Protein AF-A0A1X6YH54-F1 (afdb_monomer_lite)

Radius of gyration: 27.08 Å; chains: 1; bounding box: 66×40×80 Å

Foldseek 3Di:
DLVVLLVVVQPPPDWQAFPVNPDTDHSVLSCCLQPVCCVPPNDPPDQAEQVSLLSSCVSCLRSFAPVCLVVLLSVLLVQQVSLHYHDPSNLCCLLPRNCVHPPLCSLLSLLSHPADQVNLLCQLQNDSLVVVVVVVVVVDDDDDDPPSLVSSLVSLVSSVVRDAHELNSLLNVLQPDQDLLSLLVSQLSGGHDDDLVSLLSSLCSSPVHPDDLVCLVVLQPGNHDLSNNLNNLVNQQVVPDLSNLLSVLVVLLVCPPVRPRDHNLNSLQSHLDLSSLLVSLQVCVVVDDPVSLVSSLVSNVVNDPDPVSNVSSCVSSPD

pLDDT: mean 85.58, std 10.18, range [42.12, 96.94]

Secondary structure (DSSP, 8-state):
-HHHHHHHHHHT---EE-TTSS-EE-HHHHHHHHHHHHHHH--TTS---HHHHHHHHHHHGGG-SGGGHHHHHHHHHHHHHTT----HHHHHHIIIIIHHHHGGGHHHHHHHSPP-HHHHHHHHHSHHHHHHHHHHHHS-----S-HHHHHHHHHHHHHHTTSPPPHHHHHHHHHH---HHHHHHHHHHS-----HHHHHHHHHHHHTS---GGGHHHHHT----HHHHHHHHHHHHHT--HHHHHHHHHHHHHTTT--TT--HHHHHHH---HHHHHHHHHHHGGGS-HHHHHHHHHHHHHH--SHHHHHHHHHHS--

Structure (mmCIF, N/CA/C/O backbone):
data_AF-A0A1X6YH54-F1
#
_entry.id   AF-A0A1X6YH54-F1
#
loop_
_atom_site.group_PDB
_atom_site.id
_atom_site.type_symbol
_atom_site.label_atom_id
_atom_site.label_alt_id
_atom_site.label_comp_id
_atom_site.label_asym_id
_atom_site.label_entity_id
_atom_site.label_seq_id
_atom_site.pdbx_PDB_ins_code
_atom_site.Cartn_x
_atom_site.Cartn_y
_atom_site.Cartn_z
_atom_site.occupancy
_atom_site.B_iso_or_equiv
_atom_site.auth_seq_id
_atom_site.auth_comp_id
_atom_site.auth_asym_id
_atom_site.auth_atom_id
_atom_site.pdbx_PDB_model_num
ATOM 1 N N . MET A 1 1 ? 19.665 -14.230 -16.053 1.00 87.12 1 MET A N 1
ATOM 2 C CA . MET A 1 1 ? 18.584 -13.228 -16.184 1.00 87.12 1 MET A CA 1
ATOM 3 C C . MET A 1 1 ? 19.015 -12.100 -17.105 1.00 87.12 1 MET A C 1
ATOM 5 O O . MET A 1 1 ? 18.484 -12.049 -18.202 1.00 87.12 1 MET A O 1
ATOM 9 N N . ILE A 1 2 ? 20.024 -11.294 -16.743 1.00 88.62 2 ILE A N 1
ATOM 10 C CA . ILE A 1 2 ? 20.505 -10.185 -17.594 1.00 88.62 2 ILE A CA 1
ATOM 11 C C . ILE A 1 2 ? 20.952 -10.661 -18.986 1.00 88.62 2 ILE A C 1
ATOM 13 O O . ILE A 1 2 ? 20.524 -10.089 -19.979 1.00 88.62 2 ILE A O 1
ATOM 17 N N . SER A 1 3 ? 21.744 -11.736 -19.083 1.00 87.31 3 SER A N 1
ATOM 18 C CA . SER A 1 3 ? 22.185 -12.263 -20.387 1.00 87.31 3 SER A CA 1
ATOM 19 C C . SER A 1 3 ? 21.008 -12.623 -21.301 1.00 87.31 3 SER A C 1
ATOM 21 O O . SER A 1 3 ? 20.952 -12.147 -22.425 1.00 87.31 3 SER A O 1
ATOM 23 N N . ASN A 1 4 ? 20.014 -13.357 -20.786 1.00 89.31 4 ASN A N 1
ATOM 24 C CA . ASN A 1 4 ? 18.809 -13.712 -21.545 1.00 89.31 4 ASN A CA 1
ATOM 25 C C . ASN A 1 4 ? 18.003 -12.473 -21.974 1.00 89.31 4 ASN A C 1
ATOM 27 O O . ASN A 1 4 ? 17.403 -12.475 -23.041 1.00 89.31 4 ASN A O 1
ATOM 31 N N . PHE A 1 5 ? 17.959 -11.425 -21.144 1.00 91.81 5 PHE A N 1
ATOM 32 C CA . PHE A 1 5 ? 17.292 -10.169 -21.493 1.00 91.81 5 PHE A CA 1
ATOM 33 C C . PHE A 1 5 ? 17.979 -9.483 -22.681 1.00 91.81 5 PHE A C 1
ATOM 35 O O . PHE A 1 5 ? 17.304 -9.087 -23.627 1.00 91.81 5 PHE A O 1
ATOM 42 N N . VAL A 1 6 ? 19.314 -9.413 -22.668 1.00 89.94 6 VAL A N 1
ATOM 43 C CA . VAL A 1 6 ? 20.101 -8.847 -23.776 1.00 89.94 6 VAL A CA 1
ATOM 44 C C . VAL A 1 6 ? 19.944 -9.680 -25.052 1.00 89.94 6 VAL A C 1
ATOM 46 O O . VAL A 1 6 ? 19.722 -9.117 -26.117 1.00 89.94 6 VAL A O 1
ATOM 49 N N . GLU A 1 7 ? 19.990 -11.010 -24.952 1.00 88.44 7 GLU A N 1
ATOM 50 C CA . GLU A 1 7 ? 19.789 -11.913 -26.098 1.00 88.44 7 GLU A CA 1
ATOM 51 C C . GLU A 1 7 ? 18.387 -11.760 -26.711 1.00 88.44 7 GLU A C 1
ATOM 53 O O . GLU A 1 7 ? 18.229 -11.720 -27.932 1.00 88.44 7 GLU A O 1
ATOM 58 N N . ASN A 1 8 ? 17.354 -11.621 -25.873 1.00 87.81 8 ASN A N 1
ATOM 59 C CA . ASN A 1 8 ? 15.993 -11.369 -26.344 1.00 87.81 8 ASN A CA 1
ATOM 60 C C . ASN A 1 8 ? 15.870 -10.002 -27.029 1.00 87.81 8 ASN A C 1
ATOM 62 O O . ASN A 1 8 ? 15.190 -9.899 -28.049 1.00 87.81 8 ASN A O 1
ATOM 66 N N . PHE A 1 9 ? 16.523 -8.971 -26.487 1.00 86.69 9 PHE A N 1
ATOM 67 C CA . PHE A 1 9 ? 16.566 -7.644 -27.099 1.00 86.69 9 PHE A CA 1
ATOM 68 C C . PHE A 1 9 ? 17.218 -7.692 -28.488 1.00 86.69 9 PHE A C 1
ATOM 70 O O . PHE A 1 9 ? 16.646 -7.188 -29.453 1.00 86.69 9 PHE A O 1
ATOM 77 N N . GLU A 1 10 ? 18.356 -8.379 -28.613 1.00 84.81 10 GLU A N 1
ATOM 78 C CA . GLU A 1 10 ? 19.059 -8.569 -29.887 1.00 84.81 10 GLU A CA 1
ATOM 79 C C . GLU A 1 10 ? 18.178 -9.278 -30.932 1.00 84.81 10 GLU A C 1
ATOM 81 O O . GLU A 1 10 ? 18.145 -8.890 -32.101 1.00 84.81 10 GLU A O 1
ATOM 86 N N . ALA A 1 11 ? 17.397 -10.276 -30.509 1.00 82.50 11 ALA A N 1
ATOM 87 C CA . ALA A 1 11 ? 16.525 -11.041 -31.396 1.00 82.50 11 ALA A CA 1
ATOM 88 C C . ALA A 1 11 ? 15.287 -10.264 -31.891 1.00 82.50 11 ALA A C 1
ATOM 90 O O . ALA A 1 11 ? 14.766 -10.557 -32.970 1.00 82.50 11 ALA A O 1
ATOM 91 N N . GLN A 1 12 ? 14.789 -9.283 -31.130 1.00 78.38 12 GLN A N 1
ATOM 92 C CA . GLN A 1 12 ? 13.500 -8.632 -31.405 1.00 78.38 12 GLN A CA 1
ATOM 93 C C . GLN A 1 12 ? 13.521 -7.616 -32.563 1.00 78.38 12 GLN A C 1
ATOM 95 O O . GLN A 1 12 ? 12.454 -7.173 -32.980 1.00 78.38 12 GLN A O 1
ATOM 100 N N . SER A 1 13 ? 14.681 -7.291 -33.150 1.00 58.22 13 SER A N 1
ATOM 101 C CA . SER A 1 13 ? 14.852 -6.398 -34.324 1.00 58.22 13 SER A CA 1
ATOM 102 C C . SER A 1 13 ? 14.270 -4.973 -34.203 1.00 58.22 13 SER A C 1
ATOM 104 O O . SER A 1 13 ? 14.446 -4.164 -35.116 1.00 58.22 13 SER A O 1
ATOM 106 N N . ALA A 1 14 ? 13.587 -4.636 -33.106 1.00 64.62 14 ALA A N 1
ATOM 107 C CA . ALA A 1 14 ? 13.070 -3.307 -32.824 1.00 64.62 14 ALA A CA 1
ATOM 108 C C . ALA A 1 14 ? 14.217 -2.417 -32.336 1.00 64.62 14 ALA A C 1
ATOM 110 O O . ALA A 1 14 ? 14.783 -2.642 -31.269 1.00 64.62 14 ALA A O 1
ATOM 111 N N . GLN A 1 15 ? 14.577 -1.413 -33.134 1.00 74.06 15 GLN A N 1
ATOM 112 C CA . GLN A 1 15 ? 15.595 -0.444 -32.744 1.00 74.06 15 GLN A CA 1
ATOM 113 C C . GLN A 1 15 ? 15.002 0.538 -31.737 1.00 74.06 15 GLN A C 1
ATOM 115 O O . GLN A 1 15 ? 14.057 1.261 -32.050 1.00 74.06 15 GLN A O 1
ATOM 120 N N . VAL A 1 16 ? 15.582 0.581 -30.540 1.00 83.12 16 VAL A N 1
ATOM 121 C CA . VAL A 1 16 ? 15.333 1.662 -29.590 1.00 83.12 16 VAL A CA 1
ATOM 122 C C . VAL A 1 16 ? 16.291 2.793 -29.947 1.00 83.12 16 VAL A C 1
ATOM 124 O O . VAL A 1 16 ? 17.509 2.645 -29.857 1.00 83.12 16 VAL A O 1
ATOM 127 N N . VAL A 1 17 ? 15.739 3.903 -30.422 1.00 84.12 17 VAL A N 1
ATOM 128 C CA . VAL A 1 17 ? 16.500 5.087 -30.830 1.00 84.12 17 VAL A CA 1
ATOM 129 C C . VAL A 1 17 ? 16.350 6.146 -29.748 1.00 84.12 17 VAL A C 1
ATOM 131 O O . VAL A 1 17 ? 15.293 6.242 -29.124 1.00 84.12 17 VAL A O 1
ATOM 134 N N . ASP A 1 18 ? 17.410 6.905 -29.491 1.00 86.06 18 ASP A N 1
ATOM 135 C CA . ASP A 1 18 ? 17.339 8.012 -28.548 1.00 86.06 18 ASP A CA 1
ATOM 136 C C . ASP A 1 18 ? 16.370 9.101 -29.031 1.00 86.06 18 ASP A C 1
ATOM 138 O O . ASP A 1 18 ? 16.038 9.216 -30.214 1.00 86.06 18 ASP A O 1
ATOM 142 N N . MET A 1 19 ? 15.924 9.935 -28.096 1.00 75.75 19 MET A N 1
ATOM 143 C CA . MET A 1 19 ? 14.958 11.011 -28.352 1.00 75.75 19 MET A CA 1
ATOM 144 C C . MET A 1 19 ? 15.388 11.992 -29.456 1.00 75.75 19 MET A C 1
ATOM 146 O O . MET A 1 19 ? 14.552 12.663 -30.062 1.00 75.75 19 MET A O 1
ATOM 150 N N . LYS A 1 20 ? 16.696 12.094 -29.722 1.00 81.75 20 LYS A N 1
ATOM 151 C CA . LYS A 1 20 ? 17.265 12.987 -30.740 1.00 81.75 20 LYS A CA 1
ATOM 152 C C . LYS A 1 20 ? 17.440 12.320 -32.106 1.00 81.75 20 LYS A C 1
ATOM 154 O O . LYS A 1 20 ? 17.740 13.018 -33.072 1.00 81.75 20 LYS A O 1
ATOM 159 N N . GLY A 1 21 ? 17.253 11.004 -32.209 1.00 78.88 21 GLY A N 1
ATOM 160 C CA . GLY A 1 21 ? 17.536 10.251 -33.431 1.00 78.88 21 GLY A CA 1
ATOM 161 C C . GLY A 1 21 ? 19.032 10.111 -33.738 1.00 78.88 21 GLY A C 1
ATOM 162 O O . GLY A 1 21 ? 19.399 9.775 -34.861 1.00 78.88 21 GLY A O 1
ATOM 163 N N . GLU A 1 22 ? 19.897 10.414 -32.772 1.00 84.56 22 GLU A N 1
ATOM 164 C CA . GLU A 1 22 ? 21.351 10.481 -32.916 1.00 84.56 22 GLU A CA 1
ATOM 165 C C . GLU A 1 22 ? 22.028 9.166 -32.517 1.00 84.56 22 GLU A C 1
ATOM 167 O O . GLU A 1 22 ? 23.126 8.865 -32.994 1.00 84.56 22 GLU A O 1
ATOM 172 N N . ARG A 1 23 ? 21.394 8.373 -31.645 1.00 85.56 23 ARG A N 1
ATOM 173 C CA . ARG A 1 23 ? 21.965 7.137 -31.096 1.00 85.56 23 ARG A CA 1
ATOM 174 C C . ARG A 1 23 ? 20.967 5.994 -31.156 1.00 85.56 23 ARG A C 1
ATOM 176 O O . ARG A 1 23 ? 19.782 6.167 -30.899 1.00 85.56 23 ARG A O 1
ATOM 183 N N . ILE A 1 24 ? 21.478 4.802 -31.438 1.00 87.94 24 ILE A N 1
ATOM 184 C CA . ILE A 1 24 ? 20.719 3.553 -31.384 1.00 87.94 24 ILE A CA 1
ATOM 185 C C . ILE A 1 24 ? 21.205 2.779 -30.162 1.00 87.94 24 ILE A C 1
ATOM 187 O O . ILE A 1 24 ? 22.412 2.652 -29.951 1.00 87.94 24 ILE A O 1
ATOM 191 N N . LEU A 1 25 ? 20.271 2.283 -29.356 1.00 89.62 25 LEU A N 1
ATOM 192 C CA . LEU A 1 25 ? 20.563 1.303 -28.324 1.00 89.62 25 LEU A CA 1
ATOM 193 C C . LEU A 1 25 ? 20.725 -0.055 -29.007 1.00 89.62 25 LEU A C 1
ATOM 195 O O . LEU A 1 25 ? 19.746 -0.672 -29.424 1.00 89.62 25 LEU A O 1
ATOM 199 N N . ASP A 1 26 ? 21.969 -0.494 -29.160 1.00 88.44 26 ASP A N 1
ATOM 200 C CA . ASP A 1 26 ? 22.302 -1.834 -29.632 1.00 88.44 26 ASP A CA 1
ATOM 201 C C . ASP A 1 26 ? 22.569 -2.792 -28.459 1.00 88.44 26 ASP A C 1
ATOM 203 O O . ASP A 1 26 ? 22.610 -2.403 -27.285 1.00 88.44 26 ASP A O 1
ATOM 207 N N . ALA A 1 27 ? 22.701 -4.082 -28.777 1.00 87.62 27 ALA A N 1
ATOM 208 C CA . ALA A 1 27 ? 22.925 -5.121 -27.779 1.00 87.62 27 ALA A CA 1
ATOM 209 C C . ALA A 1 27 ? 24.251 -4.924 -27.026 1.00 87.62 27 ALA A C 1
ATOM 211 O O . ALA A 1 27 ? 24.312 -5.205 -25.830 1.00 87.62 27 ALA A O 1
ATOM 212 N N . ASP A 1 28 ? 25.289 -4.404 -27.688 1.00 88.94 28 ASP A N 1
ATOM 213 C CA . ASP A 1 28 ? 26.597 -4.161 -27.076 1.00 88.94 28 ASP A CA 1
ATOM 214 C C . ASP A 1 28 ? 26.534 -3.036 -26.038 1.00 88.94 28 ASP A C 1
ATOM 216 O O . ASP A 1 28 ? 27.047 -3.195 -24.926 1.00 88.94 28 ASP A O 1
ATOM 220 N N . LEU A 1 29 ? 25.858 -1.928 -26.354 1.00 90.25 29 LEU A N 1
ATOM 221 C CA . LEU A 1 29 ? 25.634 -0.827 -25.424 1.00 90.25 29 LEU A CA 1
ATOM 222 C C . LEU A 1 29 ? 24.769 -1.276 -24.246 1.00 90.25 29 LEU A C 1
ATOM 224 O O . LEU A 1 29 ? 25.128 -1.025 -23.096 1.00 90.25 29 LEU A O 1
ATOM 228 N N . LEU A 1 30 ? 23.675 -1.997 -24.511 1.00 91.75 30 LEU A N 1
ATOM 229 C CA . LEU A 1 30 ? 22.805 -2.519 -23.458 1.00 91.75 30 LEU A CA 1
ATOM 230 C C . LEU A 1 30 ? 23.555 -3.489 -22.535 1.00 91.75 30 LEU A C 1
ATOM 232 O O . LEU A 1 30 ? 23.446 -3.414 -21.309 1.00 91.75 30 LEU A O 1
ATOM 236 N N . LYS A 1 31 ? 24.366 -4.378 -23.116 1.00 90.50 31 LYS A N 1
ATOM 237 C CA . LYS A 1 31 ? 25.223 -5.302 -22.374 1.00 90.50 31 LYS A CA 1
ATOM 238 C C . LYS A 1 31 ? 26.244 -4.553 -21.530 1.00 90.50 31 LYS A C 1
ATOM 240 O O . LYS A 1 31 ? 26.431 -4.907 -20.368 1.00 90.50 31 LYS A O 1
ATOM 245 N N . HIS A 1 32 ? 26.887 -3.532 -22.090 1.00 90.88 32 HIS A N 1
ATOM 246 C CA . HIS A 1 32 ? 27.836 -2.699 -21.364 1.00 90.88 32 HIS A CA 1
ATOM 247 C C . HIS A 1 32 ? 27.163 -2.034 -20.157 1.00 90.88 32 HIS A C 1
ATOM 249 O O . HIS A 1 32 ? 27.636 -2.195 -19.034 1.00 90.88 32 HIS A O 1
ATOM 255 N N . THR A 1 33 ? 26.019 -1.376 -20.351 1.00 92.50 33 THR A N 1
ATOM 256 C CA . THR A 1 33 ? 25.281 -0.708 -19.269 1.00 92.50 33 THR A CA 1
ATOM 257 C C . THR A 1 33 ? 24.827 -1.679 -18.173 1.00 92.50 33 THR A C 1
ATOM 259 O O . THR A 1 33 ? 24.951 -1.370 -16.990 1.00 92.50 33 T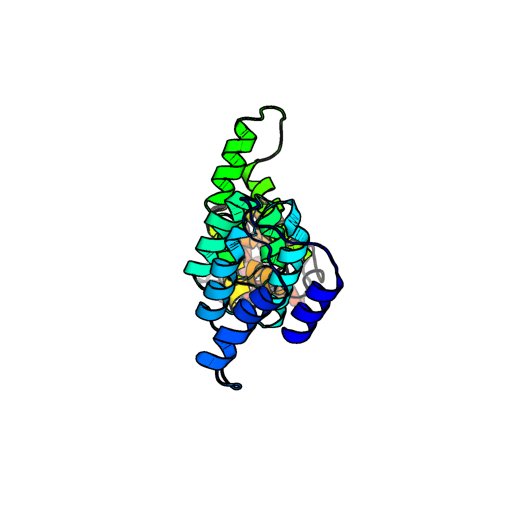HR A O 1
ATOM 262 N N . LEU A 1 34 ? 24.340 -2.874 -18.528 1.00 92.56 34 LEU A N 1
ATOM 263 C CA . LEU A 1 34 ? 23.813 -3.823 -17.539 1.00 92.56 34 LEU A CA 1
ATOM 264 C C . LEU A 1 34 ? 24.889 -4.687 -16.863 1.00 92.56 34 LEU A C 1
ATOM 266 O O . LEU A 1 34 ? 24.744 -5.018 -15.684 1.00 92.56 34 LEU A O 1
ATOM 270 N N . LEU A 1 35 ? 25.946 -5.092 -17.576 1.00 89.88 35 LEU A N 1
ATOM 271 C CA . LEU A 1 35 ? 26.928 -6.067 -17.078 1.00 89.88 35 LEU A CA 1
ATOM 272 C C . LEU A 1 35 ? 28.248 -5.446 -16.621 1.00 89.88 35 LEU A C 1
ATOM 274 O O . LEU A 1 35 ? 28.814 -5.916 -15.634 1.00 89.88 35 LEU A O 1
ATOM 278 N N . SER A 1 36 ? 28.750 -4.394 -17.274 1.00 85.56 36 SER A N 1
ATOM 279 C CA . SER A 1 36 ? 30.045 -3.807 -16.895 1.00 85.56 36 SER A CA 1
ATOM 280 C C . SER A 1 36 ? 30.109 -3.285 -15.450 1.00 85.56 36 SER A C 1
ATOM 282 O O . SER A 1 36 ? 31.170 -3.421 -14.831 1.00 85.56 36 SER A O 1
ATOM 284 N N . PRO A 1 37 ? 29.028 -2.744 -14.850 1.00 85.31 37 PRO A N 1
ATOM 285 C CA . PRO A 1 37 ? 29.033 -2.393 -13.431 1.00 85.31 37 PRO A CA 1
ATOM 286 C C . PRO A 1 37 ? 29.250 -3.606 -12.528 1.00 85.31 37 PRO A C 1
ATOM 288 O O . PRO A 1 37 ? 29.941 -3.492 -11.517 1.00 85.31 37 PRO A O 1
ATOM 291 N N . LEU A 1 38 ? 28.700 -4.766 -12.901 1.00 85.88 38 LEU A N 1
ATOM 292 C CA . LEU A 1 38 ? 28.805 -5.996 -12.119 1.00 85.88 38 LEU A CA 1
ATOM 293 C C . LEU A 1 38 ? 30.249 -6.483 -12.071 1.00 85.88 38 LEU A C 1
ATOM 295 O O . LEU A 1 38 ? 30.786 -6.717 -10.995 1.00 85.88 38 LEU A O 1
ATOM 299 N N . GLU A 1 39 ? 30.907 -6.533 -13.229 1.00 81.31 39 GLU A N 1
ATOM 300 C CA . GLU A 1 39 ? 32.293 -6.998 -13.351 1.00 81.31 39 GLU A CA 1
ATOM 301 C C . GLU A 1 39 ? 33.286 -6.144 -12.552 1.00 81.31 39 GLU A C 1
ATOM 303 O O . GLU A 1 39 ? 34.300 -6.652 -12.075 1.00 81.31 39 GLU A O 1
ATOM 308 N N . ARG A 1 40 ? 33.009 -4.842 -12.413 1.00 77.06 40 ARG A N 1
ATOM 309 C CA . ARG A 1 40 ? 33.921 -3.887 -11.766 1.00 77.06 40 ARG A CA 1
ATOM 310 C C . ARG A 1 40 ? 33.635 -3.682 -10.283 1.00 77.06 40 ARG A C 1
ATOM 312 O O . ARG A 1 40 ? 34.577 -3.516 -9.512 1.00 77.06 40 ARG A O 1
ATOM 319 N N . ASN A 1 41 ? 32.359 -3.662 -9.894 1.00 79.81 41 ASN A N 1
ATOM 320 C CA . ASN A 1 41 ? 31.932 -3.106 -8.607 1.00 79.81 41 ASN A CA 1
ATOM 321 C C . ASN A 1 41 ? 31.131 -4.082 -7.726 1.00 79.81 41 ASN A C 1
ATOM 323 O O . ASN A 1 41 ? 30.945 -3.790 -6.542 1.00 79.81 41 ASN A O 1
ATOM 327 N N . TYR A 1 42 ? 30.664 -5.220 -8.259 1.00 81.56 42 TYR A N 1
ATOM 328 C CA . TYR A 1 42 ? 29.814 -6.162 -7.519 1.00 81.56 42 TYR A CA 1
ATOM 329 C C . TYR A 1 42 ? 30.386 -7.586 -7.569 1.00 81.56 42 TYR A C 1
ATOM 331 O O . TYR A 1 42 ? 30.204 -8.292 -8.561 1.00 81.56 42 TYR A O 1
ATOM 339 N N . PRO A 1 43 ? 31.066 -8.049 -6.502 1.00 76.44 43 PRO A N 1
ATOM 340 C CA . PRO A 1 43 ? 31.416 -9.460 -6.389 1.00 76.44 43 PRO A CA 1
ATOM 341 C C . PRO A 1 43 ? 30.141 -10.319 -6.310 1.00 76.44 43 PRO A C 1
ATOM 343 O O . PRO A 1 43 ? 29.075 -9.839 -5.927 1.00 76.44 43 PRO A O 1
ATOM 346 N N . SER A 1 44 ? 30.246 -11.597 -6.686 1.00 75.31 44 SER A N 1
ATOM 347 C CA . SER A 1 44 ? 29.102 -12.504 -6.903 1.00 75.31 44 SER A CA 1
ATOM 348 C C . SER A 1 44 ? 28.197 -12.739 -5.685 1.00 75.31 44 SER A C 1
ATOM 350 O O . SER A 1 44 ? 27.116 -13.301 -5.823 1.00 75.31 44 SER A O 1
ATOM 352 N N . ASP A 1 45 ? 28.657 -12.371 -4.495 1.00 74.88 45 ASP A N 1
ATOM 353 C CA . ASP A 1 45 ? 27.987 -12.525 -3.207 1.00 74.88 45 ASP A CA 1
ATOM 354 C C . ASP A 1 45 ? 27.318 -11.236 -2.698 1.00 74.88 45 ASP A C 1
ATOM 356 O O . ASP A 1 45 ? 26.586 -11.280 -1.707 1.00 74.88 45 ASP A O 1
ATOM 360 N N . LYS A 1 46 ? 27.526 -10.093 -3.366 1.00 80.00 46 LYS A N 1
ATOM 361 C CA . LYS A 1 46 ? 26.938 -8.811 -2.967 1.00 80.00 46 LYS A CA 1
ATOM 362 C C . LYS A 1 46 ? 25.624 -8.554 -3.728 1.00 80.00 46 LYS A C 1
ATOM 364 O O . LYS A 1 46 ? 25.628 -8.601 -4.958 1.00 80.00 46 LYS A O 1
ATOM 369 N N . PRO A 1 47 ? 24.509 -8.234 -3.039 1.00 84.19 47 PRO A N 1
ATOM 370 C CA . PRO A 1 47 ? 23.275 -7.829 -3.708 1.00 84.19 47 PRO A CA 1
ATOM 371 C C . PRO A 1 47 ? 23.461 -6.512 -4.476 1.00 84.19 47 PRO A C 1
ATOM 373 O O . PRO A 1 47 ? 24.321 -5.692 -4.136 1.00 84.19 47 PRO A O 1
ATOM 376 N N . LEU A 1 48 ? 22.636 -6.311 -5.506 1.00 89.19 48 LEU A N 1
ATOM 377 C CA . LEU A 1 48 ? 22.638 -5.086 -6.305 1.00 89.19 48 LEU A CA 1
ATOM 378 C C . LEU A 1 48 ? 22.029 -3.944 -5.492 1.00 89.19 48 LEU A C 1
ATOM 380 O O . LEU A 1 48 ? 20.857 -3.982 -5.121 1.00 89.19 48 LEU A O 1
ATOM 384 N N . ASP A 1 49 ? 22.856 -2.945 -5.196 1.00 89.56 49 ASP A N 1
ATOM 385 C CA . ASP A 1 49 ? 22.472 -1.784 -4.396 1.00 89.56 49 ASP A CA 1
ATOM 386 C C . ASP A 1 49 ? 21.941 -0.637 -5.275 1.00 89.56 49 ASP A C 1
ATOM 388 O O . ASP A 1 49 ? 21.953 -0.697 -6.507 1.00 89.56 49 ASP A O 1
ATOM 392 N N . GLN A 1 50 ? 21.498 0.440 -4.625 1.00 90.31 50 GLN A N 1
ATOM 393 C CA . GLN A 1 50 ? 20.932 1.619 -5.286 1.00 90.31 50 GLN A CA 1
ATOM 394 C C . GLN A 1 50 ? 21.838 2.244 -6.363 1.00 90.31 50 GLN A C 1
ATOM 396 O O . GLN A 1 50 ? 21.328 2.830 -7.319 1.00 90.31 50 GLN A O 1
ATOM 401 N N . ASN A 1 51 ? 23.167 2.105 -6.254 1.00 91.06 51 ASN A N 1
ATOM 402 C CA . ASN A 1 51 ? 24.090 2.685 -7.231 1.00 91.06 51 ASN A CA 1
ATOM 403 C C . ASN A 1 51 ? 24.029 1.937 -8.565 1.00 91.06 51 ASN A C 1
ATOM 405 O O . ASN A 1 51 ? 24.150 2.563 -9.617 1.00 91.06 51 ASN A O 1
ATOM 409 N N . TYR A 1 52 ? 23.818 0.616 -8.529 1.00 93.06 52 TYR A N 1
ATOM 410 C CA . TYR A 1 52 ? 23.634 -0.181 -9.738 1.00 93.06 52 TYR A CA 1
ATOM 411 C C . TYR A 1 52 ? 22.385 0.282 -10.482 1.00 93.06 52 TYR A C 1
ATOM 413 O O . TYR A 1 52 ? 22.458 0.622 -11.663 1.00 93.06 52 TYR A O 1
ATOM 421 N N . THR A 1 53 ? 21.256 0.371 -9.773 1.00 93.25 53 THR A N 1
ATOM 422 C CA . THR A 1 53 ? 19.987 0.799 -10.365 1.00 93.25 53 THR A CA 1
ATOM 423 C C . THR A 1 53 ? 20.085 2.201 -10.943 1.00 93.25 53 THR A C 1
ATOM 425 O O . THR A 1 53 ? 19.676 2.436 -12.078 1.00 93.25 53 THR A O 1
ATOM 428 N N . GLN A 1 54 ? 20.660 3.136 -10.184 1.00 93.19 54 GLN A N 1
ATOM 429 C CA . GLN A 1 54 ? 20.840 4.509 -10.634 1.00 93.19 54 GLN A CA 1
ATOM 430 C C . GLN A 1 54 ? 21.702 4.579 -11.897 1.00 93.19 54 GLN A C 1
ATOM 432 O O . GLN A 1 54 ? 21.334 5.280 -12.834 1.00 93.19 54 GLN A O 1
ATOM 437 N N . HIS A 1 55 ? 22.816 3.848 -11.948 1.00 92.38 55 HIS A N 1
ATOM 438 C CA . HIS A 1 55 ? 23.682 3.835 -13.123 1.00 92.38 55 HIS A CA 1
ATOM 439 C C . HIS A 1 55 ? 22.951 3.323 -14.370 1.00 92.38 55 HIS A C 1
ATOM 441 O O . HIS A 1 55 ? 22.980 3.991 -15.400 1.00 92.38 55 HIS A O 1
ATOM 447 N N . VAL A 1 56 ? 22.236 2.197 -14.260 1.00 94.81 56 VAL A N 1
ATOM 448 C CA . VAL A 1 56 ? 21.459 1.636 -15.377 1.00 94.81 56 VAL A CA 1
ATOM 449 C C . VAL A 1 56 ? 20.422 2.638 -15.888 1.00 94.81 56 VAL A C 1
ATOM 451 O O . VAL A 1 56 ? 20.318 2.856 -17.093 1.00 94.81 56 VAL A O 1
ATOM 454 N N . LEU A 1 57 ? 19.666 3.270 -14.988 1.00 95.25 57 LEU A N 1
ATOM 455 C CA . LEU A 1 57 ? 18.605 4.191 -15.390 1.00 95.25 57 LEU A CA 1
ATOM 456 C C . LEU A 1 57 ? 19.136 5.518 -15.952 1.00 95.25 57 LEU A C 1
ATOM 458 O O . LEU A 1 57 ? 18.508 6.060 -16.860 1.00 95.25 57 LEU A O 1
ATOM 462 N N . ILE A 1 58 ? 20.269 6.027 -15.451 1.00 94.69 58 ILE A N 1
ATOM 463 C CA . ILE A 1 58 ? 20.927 7.232 -15.986 1.00 94.69 58 ILE A CA 1
ATOM 464 C C . ILE A 1 58 ? 21.472 6.972 -17.389 1.00 94.69 58 ILE A C 1
ATOM 466 O O . ILE A 1 58 ? 21.296 7.802 -18.273 1.00 94.69 58 ILE A O 1
ATOM 470 N N . ASP A 1 59 ? 22.113 5.829 -17.617 1.00 92.94 59 ASP A N 1
ATOM 471 C CA . ASP A 1 59 ? 22.695 5.521 -18.925 1.00 92.94 59 ASP A CA 1
ATOM 472 C C . ASP A 1 59 ? 21.617 5.312 -20.002 1.00 92.94 59 ASP A C 1
ATOM 474 O O . ASP A 1 59 ? 21.860 5.566 -21.186 1.00 92.94 59 ASP A O 1
ATOM 478 N N . LEU A 1 60 ? 20.420 4.874 -19.597 1.00 94.19 60 LEU A N 1
ATOM 479 C CA . LEU A 1 60 ? 19.323 4.554 -20.509 1.00 94.19 60 LEU A CA 1
ATOM 480 C C . LEU A 1 60 ? 18.279 5.667 -20.668 1.00 94.19 60 LEU A C 1
ATOM 482 O O . LEU A 1 60 ? 17.515 5.605 -21.627 1.00 94.19 60 LEU A O 1
ATOM 486 N N . ILE A 1 61 ? 18.257 6.708 -19.823 1.00 92.75 61 ILE A N 1
ATOM 487 C CA . ILE A 1 61 ? 17.224 7.766 -19.883 1.00 92.75 61 ILE A CA 1
ATOM 488 C C . ILE A 1 61 ? 17.122 8.433 -21.259 1.00 92.75 61 ILE A C 1
ATOM 490 O O . ILE A 1 61 ? 16.035 8.766 -21.703 1.00 92.75 61 ILE A O 1
ATOM 494 N N . HIS A 1 62 ? 18.229 8.587 -21.988 1.00 91.75 62 HIS A N 1
ATOM 495 C CA . HIS A 1 62 ? 18.216 9.222 -23.312 1.00 91.75 62 HIS A CA 1
ATOM 496 C C . HIS A 1 62 ? 17.380 8.465 -24.357 1.00 91.75 62 HIS A C 1
ATOM 498 O O . HIS A 1 62 ? 17.006 9.036 -25.382 1.00 91.75 62 HIS A O 1
ATOM 504 N N . PHE A 1 63 ? 17.092 7.192 -24.091 1.00 93.06 63 PHE A N 1
ATOM 505 C CA . PHE A 1 63 ? 16.253 6.329 -24.910 1.00 93.06 63 PHE A CA 1
ATOM 506 C C . PHE A 1 63 ? 14.799 6.274 -24.429 1.00 93.06 63 PHE A C 1
ATOM 508 O O . PHE A 1 63 ? 13.978 5.622 -25.077 1.00 93.06 63 PHE A O 1
ATOM 515 N N . ALA A 1 64 ? 14.475 6.911 -23.301 1.00 91.94 64 ALA A N 1
ATOM 516 C CA . ALA A 1 64 ? 13.121 6.988 -22.775 1.00 91.94 64 ALA A CA 1
ATOM 517 C C . ALA A 1 64 ? 12.240 7.855 -23.681 1.00 91.94 64 ALA A C 1
ATOM 519 O O . ALA A 1 64 ? 12.645 8.929 -24.109 1.00 91.94 64 ALA A O 1
ATOM 520 N N . GLY A 1 65 ? 11.044 7.359 -23.979 1.00 88.25 65 GLY A N 1
ATOM 521 C CA . GLY A 1 65 ? 10.040 8.033 -24.793 1.00 88.25 65 GLY A CA 1
ATOM 522 C C . GLY A 1 65 ? 8.943 7.055 -25.199 1.00 88.25 65 GLY A C 1
ATOM 523 O O . GLY A 1 65 ? 9.156 5.843 -25.220 1.00 88.25 65 GLY A O 1
ATOM 524 N N . GLU A 1 66 ? 7.758 7.556 -25.543 1.00 85.81 66 GLU A N 1
ATOM 525 C CA . GLU A 1 66 ? 6.585 6.722 -25.861 1.00 85.81 66 GLU A CA 1
ATOM 526 C C . GLU A 1 66 ? 6.876 5.519 -26.799 1.00 85.81 66 GLU A C 1
ATOM 528 O O . GLU A 1 66 ? 6.437 4.410 -26.479 1.00 85.81 66 GLU A O 1
ATOM 533 N N . PRO A 1 67 ? 7.680 5.646 -27.883 1.00 88.12 67 PRO A N 1
ATOM 534 C CA . PRO A 1 67 ? 7.985 4.520 -28.772 1.00 88.12 67 PRO A CA 1
ATOM 535 C C . PRO A 1 67 ? 8.767 3.371 -28.117 1.00 88.12 67 PRO A C 1
ATOM 537 O O . PRO A 1 67 ? 8.703 2.239 -28.595 1.00 88.12 67 PRO A O 1
ATOM 540 N N . SER A 1 68 ? 9.516 3.644 -27.046 1.00 90.44 68 SER A N 1
ATOM 541 C CA . SER A 1 68 ? 10.362 2.669 -26.349 1.00 90.44 68 SER A CA 1
ATOM 542 C C . SER A 1 68 ? 9.737 2.140 -25.056 1.00 90.44 68 SER A C 1
ATOM 544 O O . SER A 1 68 ? 10.349 1.307 -24.387 1.00 90.44 68 SER A O 1
ATOM 546 N N . LEU A 1 69 ? 8.506 2.543 -24.711 1.00 91.50 69 LEU A N 1
ATOM 547 C CA . LEU A 1 69 ? 7.850 2.160 -23.454 1.00 91.50 69 LEU A CA 1
ATOM 548 C C . LEU A 1 69 ? 7.846 0.640 -23.221 1.00 91.50 69 LEU A C 1
ATOM 550 O O . LEU A 1 69 ? 8.143 0.189 -22.118 1.00 91.50 69 LEU A O 1
ATOM 554 N N . GLY A 1 70 ? 7.584 -0.160 -24.261 1.00 92.00 70 GLY A N 1
ATOM 555 C CA . GLY A 1 70 ? 7.602 -1.624 -24.159 1.00 92.00 70 GLY A CA 1
ATOM 556 C C . GLY A 1 70 ? 8.960 -2.189 -23.723 1.00 92.00 70 GLY A C 1
ATOM 557 O O . GLY A 1 70 ? 9.009 -3.102 -22.904 1.00 92.00 70 GLY A O 1
ATOM 558 N N . PHE A 1 71 ? 10.064 -1.603 -24.197 1.00 93.50 71 PHE A N 1
ATOM 559 C CA . PHE A 1 71 ? 11.409 -1.968 -23.746 1.00 93.50 71 PHE A CA 1
ATOM 560 C C . PHE A 1 71 ? 11.628 -1.593 -22.273 1.00 93.50 71 PHE A C 1
ATOM 562 O O . PHE A 1 71 ? 12.165 -2.394 -21.509 1.00 93.50 71 PHE A O 1
ATOM 569 N N . PHE A 1 72 ? 11.179 -0.410 -21.845 1.00 95.62 72 PHE A N 1
ATOM 570 C CA . PHE A 1 72 ? 11.345 0.029 -20.458 1.00 95.62 72 PHE A CA 1
ATOM 571 C C . PHE A 1 72 ? 10.490 -0.761 -19.465 1.00 95.62 72 PHE A C 1
ATOM 573 O O . PHE A 1 72 ? 10.955 -1.023 -18.359 1.00 95.62 72 PHE A O 1
ATOM 580 N N . VAL A 1 73 ? 9.296 -1.215 -19.854 1.00 95.31 73 VAL A N 1
ATOM 581 C CA . VAL A 1 73 ? 8.501 -2.155 -19.043 1.00 95.31 73 VAL A CA 1
ATOM 582 C C . VAL A 1 73 ? 9.305 -3.428 -18.768 1.00 95.31 73 VAL A C 1
ATOM 584 O O . VAL A 1 73 ? 9.421 -3.866 -17.625 1.00 95.31 73 VAL A O 1
ATOM 587 N N . GLU A 1 74 ? 9.922 -3.987 -19.807 1.00 94.94 74 GLU A N 1
ATOM 588 C CA . GLU A 1 74 ? 10.740 -5.196 -19.717 1.00 94.94 74 GLU A CA 1
ATOM 589 C C . GLU A 1 74 ? 12.025 -4.979 -18.898 1.00 94.94 74 GLU A C 1
ATOM 591 O O . GLU A 1 74 ? 12.390 -5.822 -18.074 1.00 94.94 74 GLU A O 1
ATOM 596 N N . LEU A 1 75 ? 12.677 -3.824 -19.059 1.00 96.31 75 LEU A N 1
ATOM 597 C CA . LEU A 1 75 ? 13.835 -3.421 -18.261 1.00 96.31 75 LEU A CA 1
ATOM 598 C C . LEU A 1 75 ? 13.483 -3.282 -16.774 1.00 96.31 75 LEU A C 1
ATOM 600 O O . LEU A 1 75 ? 14.203 -3.793 -15.919 1.00 96.31 75 LEU A O 1
ATOM 604 N N . PHE A 1 76 ? 12.388 -2.597 -16.443 1.00 96.88 76 PHE A N 1
ATOM 605 C CA . PHE A 1 76 ? 11.989 -2.391 -15.051 1.00 96.88 76 PHE A CA 1
ATOM 606 C C . PHE A 1 76 ? 11.564 -3.707 -14.405 1.00 96.88 76 PHE A C 1
ATOM 608 O O . PHE A 1 76 ? 11.899 -3.946 -13.246 1.00 96.88 76 PHE A O 1
ATOM 615 N N . ARG A 1 77 ? 10.927 -4.603 -15.166 1.00 96.25 77 ARG A N 1
ATOM 616 C CA . ARG A 1 77 ? 10.646 -5.969 -14.717 1.00 96.25 77 ARG A CA 1
ATOM 617 C C . ARG A 1 77 ? 11.929 -6.731 -14.397 1.00 96.25 77 ARG A C 1
ATOM 619 O O . ARG A 1 77 ? 12.019 -7.331 -13.331 1.00 96.25 77 ARG A O 1
ATOM 626 N N . LEU A 1 78 ? 12.952 -6.646 -15.253 1.00 95.81 78 LEU A N 1
ATOM 627 C CA . LEU A 1 78 ? 14.267 -7.233 -14.973 1.00 95.81 78 LEU A CA 1
ATOM 628 C C . LEU A 1 78 ? 14.875 -6.670 -13.677 1.00 95.81 78 LEU A C 1
ATOM 630 O O . LEU A 1 78 ? 15.379 -7.439 -12.860 1.00 95.81 78 LEU A O 1
ATOM 634 N N . LEU A 1 79 ? 14.834 -5.349 -13.471 1.00 95.38 79 LEU A N 1
ATOM 635 C CA . LEU A 1 79 ? 15.335 -4.718 -12.241 1.00 95.38 79 LEU A CA 1
ATOM 636 C C . LEU A 1 79 ? 14.541 -5.167 -11.001 1.00 95.38 79 LEU A C 1
ATOM 638 O O . LEU A 1 79 ? 15.129 -5.393 -9.941 1.00 95.38 79 LEU A O 1
ATOM 642 N N . GLY A 1 80 ? 13.225 -5.349 -11.142 1.00 94.50 80 GLY A N 1
ATOM 643 C CA . GLY A 1 80 ? 12.357 -5.935 -10.125 1.00 94.50 80 GLY A CA 1
ATOM 644 C C . GLY A 1 80 ? 12.738 -7.377 -9.783 1.00 94.50 80 GLY A C 1
ATOM 645 O O . GLY A 1 80 ? 12.935 -7.689 -8.609 1.00 94.50 80 GLY A O 1
ATOM 646 N N . ASP A 1 81 ? 12.920 -8.238 -10.785 1.00 93.62 81 ASP A N 1
ATOM 647 C CA . ASP A 1 81 ? 13.308 -9.649 -10.618 1.00 93.62 81 ASP A CA 1
ATOM 648 C C . ASP A 1 81 ? 14.698 -9.802 -9.981 1.00 93.62 81 ASP A C 1
ATOM 650 O O . ASP A 1 81 ? 14.950 -10.708 -9.181 1.00 93.62 81 ASP A O 1
ATOM 654 N N . LEU A 1 82 ? 15.611 -8.881 -10.293 1.00 91.19 82 LEU A N 1
ATOM 655 C CA . LEU A 1 82 ? 16.938 -8.803 -9.684 1.00 91.19 82 LEU A CA 1
ATOM 656 C C . LEU A 1 82 ? 16.923 -8.255 -8.252 1.00 91.19 82 LEU A C 1
ATOM 658 O O . LEU A 1 82 ? 17.959 -8.284 -7.589 1.00 91.19 82 LEU A O 1
ATOM 662 N N . HIS A 1 83 ? 15.765 -7.798 -7.765 1.00 90.44 83 HIS A N 1
ATOM 663 C CA . HIS A 1 83 ? 15.597 -7.167 -6.458 1.00 90.44 83 HIS A CA 1
ATOM 664 C C . HIS A 1 83 ? 16.540 -5.973 -6.257 1.00 90.44 83 HIS A C 1
ATOM 666 O O . HIS A 1 83 ? 17.074 -5.766 -5.166 1.00 90.44 83 HIS A O 1
ATOM 672 N N . CYS A 1 84 ? 16.756 -5.197 -7.320 1.00 90.31 84 CYS A N 1
ATOM 673 C CA . CYS A 1 84 ? 17.606 -4.020 -7.274 1.00 90.31 84 CYS A CA 1
ATOM 674 C C . CYS A 1 84 ? 17.043 -2.985 -6.286 1.00 90.31 84 CYS A C 1
ATOM 676 O O . CYS A 1 84 ? 15.859 -2.639 -6.332 1.00 90.31 84 CYS A O 1
ATOM 678 N N . GLU A 1 85 ? 17.891 -2.477 -5.392 1.00 90.62 85 GLU A N 1
ATOM 679 C CA . GLU A 1 85 ? 17.477 -1.469 -4.416 1.00 90.62 85 GLU A CA 1
ATOM 680 C C . GLU A 1 85 ? 17.160 -0.127 -5.103 1.00 90.62 85 GLU A C 1
ATOM 682 O O . GLU A 1 85 ? 17.842 0.291 -6.043 1.00 90.62 85 GLU A O 1
ATOM 687 N N . ILE A 1 86 ? 16.119 0.559 -4.620 1.00 91.12 86 ILE A N 1
ATOM 688 C CA . ILE A 1 86 ? 15.716 1.890 -5.088 1.00 91.12 86 ILE A CA 1
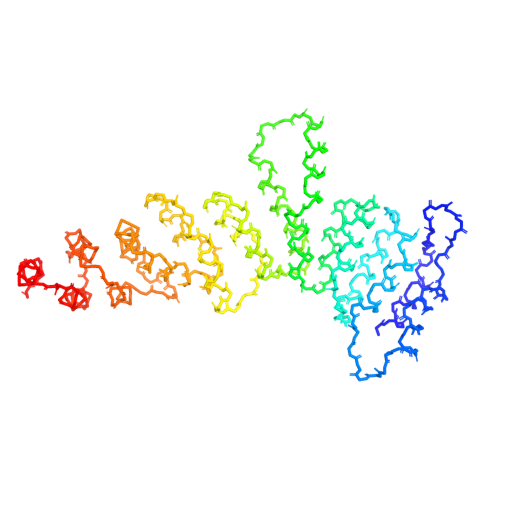ATOM 689 C C . ILE A 1 86 ? 16.023 2.911 -3.992 1.00 91.12 86 ILE A C 1
ATOM 691 O O . ILE A 1 86 ? 15.347 2.949 -2.959 1.00 91.12 86 ILE A O 1
ATOM 695 N N . GLY A 1 87 ? 17.038 3.738 -4.240 1.00 88.00 87 GLY A N 1
ATOM 696 C CA . GLY A 1 87 ? 17.412 4.861 -3.384 1.00 88.00 87 GLY A CA 1
ATOM 697 C C . GLY A 1 87 ? 16.619 6.135 -3.672 1.00 88.00 87 GLY A C 1
ATOM 698 O O . GLY A 1 87 ? 15.866 6.213 -4.643 1.00 88.00 87 GLY A O 1
ATOM 699 N N . GLU A 1 88 ? 16.839 7.175 -2.865 1.00 86.44 88 GLU A N 1
ATOM 700 C CA . GLU A 1 88 ? 16.205 8.492 -3.052 1.00 86.44 88 GLU A CA 1
ATOM 701 C C . GLU A 1 88 ? 16.555 9.121 -4.409 1.00 86.44 88 GLU A C 1
ATOM 703 O O . GLU A 1 88 ? 15.672 9.633 -5.092 1.00 86.44 88 GLU A O 1
ATOM 708 N N . SER A 1 89 ? 17.817 9.028 -4.845 1.00 87.62 89 SER A N 1
ATOM 709 C CA . SER A 1 89 ? 18.247 9.548 -6.152 1.00 87.62 89 SER A CA 1
ATOM 710 C C . SER A 1 89 ? 17.586 8.818 -7.319 1.00 87.62 89 SER A C 1
ATOM 712 O O . SER A 1 89 ? 17.243 9.437 -8.320 1.00 87.62 89 SER A O 1
ATOM 714 N N . THR A 1 90 ? 17.376 7.507 -7.188 1.00 90.25 90 THR A N 1
ATOM 715 C CA . THR A 1 90 ? 16.658 6.705 -8.184 1.00 90.25 90 THR A CA 1
ATOM 716 C C . THR A 1 90 ? 15.182 7.084 -8.215 1.00 90.25 90 THR A C 1
ATOM 718 O O . THR A 1 90 ? 14.613 7.218 -9.290 1.00 90.25 90 THR A O 1
ATOM 721 N N . ALA A 1 91 ? 14.563 7.302 -7.051 1.00 90.38 91 ALA A N 1
ATOM 722 C CA . ALA A 1 91 ? 13.179 7.749 -6.984 1.00 90.38 91 ALA A CA 1
ATOM 723 C C . ALA A 1 91 ? 12.992 9.134 -7.627 1.00 90.38 91 ALA A C 1
ATOM 725 O O . ALA A 1 91 ? 12.065 9.301 -8.413 1.00 90.38 91 ALA A O 1
ATOM 726 N N . ALA A 1 92 ? 13.904 10.080 -7.377 1.00 88.81 92 ALA A N 1
ATOM 727 C CA . ALA A 1 92 ? 13.901 11.393 -8.027 1.00 88.81 92 ALA A CA 1
ATOM 728 C C . ALA A 1 92 ? 14.038 11.278 -9.554 1.00 88.81 92 ALA A C 1
ATOM 730 O O . ALA A 1 92 ? 13.196 11.795 -10.276 1.00 88.81 92 ALA A O 1
ATOM 731 N N . LEU A 1 93 ? 15.008 10.496 -10.047 1.00 91.44 93 LEU A N 1
ATOM 732 C CA . LEU A 1 93 ? 15.177 10.236 -11.484 1.00 91.44 93 LEU A CA 1
ATOM 733 C C . LEU A 1 93 ? 13.881 9.709 -12.131 1.00 91.44 93 LEU A C 1
ATOM 735 O O . LEU A 1 93 ? 13.516 10.112 -13.233 1.00 91.44 93 LEU A O 1
ATOM 739 N N . LEU A 1 94 ? 13.165 8.813 -11.443 1.00 93.50 94 LEU A N 1
ATOM 740 C CA . LEU A 1 94 ? 11.895 8.277 -11.932 1.00 93.50 94 LEU A CA 1
ATOM 741 C C . LEU A 1 94 ? 10.761 9.314 -11.923 1.00 93.50 94 LEU A C 1
ATOM 743 O O . LEU A 1 94 ? 9.942 9.327 -12.841 1.00 93.50 94 LEU A O 1
ATOM 747 N N . MET A 1 95 ? 10.688 10.144 -10.880 1.00 91.12 95 MET A N 1
ATOM 748 C CA . MET A 1 95 ? 9.627 11.145 -10.716 1.00 91.12 95 MET A CA 1
ATOM 749 C C . MET A 1 95 ? 9.832 12.396 -11.575 1.00 91.12 95 MET A C 1
ATOM 751 O O . MET A 1 95 ? 8.841 13.025 -11.934 1.00 91.12 95 MET A O 1
ATOM 755 N N . ASP A 1 96 ? 11.078 12.738 -11.899 1.00 89.44 96 ASP A N 1
ATOM 756 C CA . ASP A 1 96 ? 11.426 13.961 -12.619 1.00 89.44 96 ASP A CA 1
ATOM 757 C C . ASP A 1 96 ? 11.665 13.655 -14.103 1.00 89.44 96 ASP A C 1
ATOM 759 O O . ASP A 1 96 ? 10.897 14.081 -14.967 1.00 89.44 96 ASP A O 1
ATOM 763 N N . ASP A 1 97 ? 12.692 12.854 -14.400 1.00 91.94 97 ASP A N 1
ATOM 764 C CA . ASP A 1 97 ? 13.158 12.640 -15.771 1.00 91.94 97 ASP A CA 1
ATOM 765 C C . ASP A 1 97 ? 12.282 11.625 -16.514 1.00 91.94 97 ASP A C 1
ATOM 767 O O . ASP A 1 97 ? 11.755 11.918 -17.584 1.00 91.94 97 ASP A O 1
ATOM 771 N N . TYR A 1 98 ? 12.035 10.444 -15.936 1.00 94.12 98 TYR A N 1
ATOM 772 C CA . TYR A 1 98 ? 11.180 9.443 -16.595 1.00 94.12 98 TYR A CA 1
ATOM 773 C C . TYR A 1 98 ? 9.721 9.905 -16.700 1.00 94.12 98 TYR A C 1
ATOM 775 O O . TYR A 1 98 ? 9.038 9.552 -17.661 1.00 94.12 98 TYR A O 1
ATOM 783 N N . PHE A 1 99 ? 9.229 10.699 -15.743 1.00 92.75 99 PHE A N 1
ATOM 784 C CA . PHE A 1 99 ? 7.878 11.262 -15.814 1.00 92.75 99 PHE A CA 1
ATOM 785 C C . PHE A 1 99 ? 7.744 12.305 -16.923 1.00 92.75 99 PHE A C 1
ATOM 787 O O . PHE A 1 99 ? 6.697 12.358 -17.569 1.00 92.75 99 PHE A O 1
ATOM 794 N N . ALA A 1 100 ? 8.786 13.099 -17.187 1.00 90.38 100 ALA A N 1
ATOM 795 C CA . ALA A 1 100 ? 8.786 14.023 -18.317 1.00 90.38 100 ALA A CA 1
ATOM 796 C C . ALA A 1 100 ? 8.616 13.287 -19.658 1.00 90.38 100 ALA A C 1
ATOM 798 O O . ALA A 1 100 ? 7.901 13.783 -20.529 1.00 90.38 100 ALA A O 1
ATOM 799 N N . GLU A 1 101 ? 9.202 12.092 -19.783 1.00 92.38 101 GLU A N 1
ATOM 800 C CA . GLU A 1 101 ? 9.196 11.308 -21.024 1.00 92.38 101 GLU A CA 1
ATOM 801 C C . GLU A 1 101 ? 7.973 10.394 -21.188 1.00 92.38 101 GLU A C 1
ATOM 803 O O . GLU A 1 101 ? 7.416 10.274 -22.280 1.00 92.38 101 GLU A O 1
ATOM 808 N N . PHE A 1 102 ? 7.529 9.744 -20.111 1.00 92.44 102 PHE A N 1
ATOM 809 C CA . PHE A 1 102 ? 6.458 8.740 -20.157 1.00 92.44 102 PHE A CA 1
ATOM 810 C C . PHE A 1 102 ? 5.125 9.216 -19.564 1.00 92.44 102 PHE A C 1
ATOM 812 O O . PHE A 1 102 ? 4.106 8.536 -19.710 1.00 92.44 102 PHE A O 1
ATOM 819 N N . GLY A 1 103 ? 5.102 10.360 -18.875 1.00 90.62 103 GLY A N 1
ATOM 820 C CA . GLY A 1 103 ? 3.918 10.852 -18.174 1.00 90.62 103 GLY A CA 1
ATOM 821 C C . GLY A 1 103 ? 3.342 9.817 -17.204 1.00 90.62 103 GLY A C 1
ATOM 822 O O . GLY A 1 103 ? 4.061 9.188 -16.426 1.00 90.62 103 GLY A O 1
ATOM 823 N N . ASP A 1 104 ? 2.027 9.602 -17.270 1.00 90.06 104 ASP A N 1
ATOM 824 C CA . ASP A 1 104 ? 1.318 8.697 -16.358 1.00 90.06 104 ASP A CA 1
ATOM 825 C C . ASP A 1 104 ? 1.743 7.222 -16.489 1.00 90.06 104 ASP A C 1
ATOM 827 O O . ASP A 1 104 ? 1.544 6.453 -15.544 1.00 90.06 104 ASP A O 1
ATOM 831 N N . ALA A 1 105 ? 2.373 6.824 -17.603 1.00 92.94 105 ALA A N 1
ATOM 832 C CA . ALA A 1 105 ? 2.863 5.456 -17.803 1.00 92.94 105 ALA A CA 1
ATOM 833 C C . ALA A 1 105 ? 4.021 5.088 -16.855 1.00 92.94 105 ALA A C 1
ATOM 835 O O . ALA A 1 105 ? 4.282 3.906 -16.629 1.00 92.94 105 ALA A O 1
ATOM 836 N N . VAL A 1 106 ? 4.668 6.074 -16.216 1.00 95.06 106 VAL A N 1
ATOM 837 C CA . VAL A 1 106 ? 5.645 5.818 -15.144 1.00 95.06 106 VAL A CA 1
ATOM 838 C C . VAL A 1 106 ? 5.038 4.998 -14.004 1.00 95.06 106 VAL A C 1
ATOM 840 O O . VAL A 1 106 ? 5.734 4.173 -13.418 1.00 95.06 106 VAL A O 1
ATOM 843 N N . GLY A 1 107 ? 3.742 5.148 -13.715 1.00 94.69 107 GLY A N 1
ATOM 844 C CA . GLY A 1 107 ? 3.070 4.343 -12.693 1.00 94.69 107 GLY A CA 1
ATOM 845 C C . GLY A 1 107 ? 3.131 2.843 -12.971 1.00 94.69 107 GLY A C 1
ATOM 846 O O . GLY A 1 107 ? 3.327 2.054 -12.045 1.00 94.69 107 GLY A O 1
ATOM 847 N N . ASP A 1 108 ? 3.034 2.458 -14.244 1.00 95.69 108 ASP A N 1
ATOM 848 C CA . ASP A 1 108 ? 3.133 1.061 -14.667 1.00 95.69 108 ASP A CA 1
ATOM 849 C C . ASP A 1 108 ? 4.577 0.556 -14.579 1.00 95.69 108 ASP A C 1
ATOM 851 O O . ASP A 1 108 ? 4.804 -0.569 -14.135 1.00 95.69 108 ASP A O 1
ATOM 855 N N . LEU A 1 109 ? 5.557 1.405 -14.917 1.00 96.81 109 LEU A N 1
ATOM 856 C CA . LEU A 1 109 ? 6.982 1.101 -14.750 1.00 96.81 109 LEU A CA 1
ATOM 857 C C . LEU A 1 109 ? 7.333 0.866 -13.271 1.00 96.81 109 LEU A C 1
ATOM 859 O O . LEU A 1 109 ? 7.961 -0.135 -12.934 1.00 96.81 109 LEU A O 1
ATOM 863 N N . ILE A 1 110 ? 6.865 1.730 -12.364 1.00 96.81 110 ILE A N 1
ATOM 864 C CA . ILE A 1 110 ? 7.040 1.569 -10.907 1.00 96.81 110 ILE A CA 1
ATOM 865 C C . ILE A 1 110 ? 6.411 0.266 -10.403 1.00 96.81 110 ILE A C 1
ATOM 867 O O . ILE A 1 110 ? 6.957 -0.378 -9.499 1.00 96.81 110 ILE A O 1
ATOM 871 N N . GLY A 1 111 ? 5.277 -0.131 -10.984 1.00 96.50 111 GLY A N 1
ATOM 872 C CA . GLY A 1 111 ? 4.617 -1.402 -10.697 1.00 96.50 111 GLY A CA 1
ATOM 873 C C . GLY A 1 111 ? 5.480 -2.629 -11.006 1.00 96.50 111 GLY A C 1
ATOM 874 O O . GLY A 1 111 ? 5.351 -3.633 -10.312 1.00 96.50 111 GLY A O 1
ATOM 875 N N . GLN A 1 112 ? 6.401 -2.546 -11.974 1.00 96.94 112 GLN A N 1
ATOM 876 C CA . GLN A 1 112 ? 7.323 -3.644 -12.308 1.00 96.94 112 GLN A CA 1
ATOM 877 C C . GLN A 1 112 ? 8.491 -3.803 -11.318 1.00 96.94 112 GLN A C 1
ATOM 879 O O . GLN A 1 112 ? 9.117 -4.861 -11.271 1.00 96.94 112 GLN A O 1
ATOM 884 N N . LEU A 1 113 ? 8.819 -2.763 -10.544 1.00 95.44 113 LEU A N 1
ATOM 885 C CA . LEU A 1 113 ? 9.913 -2.788 -9.564 1.00 95.44 113 LEU A CA 1
ATOM 886 C C . LEU A 1 113 ? 9.479 -3.457 -8.256 1.00 95.44 113 LEU A C 1
ATOM 888 O O . LEU A 1 113 ? 8.295 -3.657 -8.015 1.00 95.44 113 LEU A O 1
ATOM 892 N N . GLN A 1 114 ? 10.422 -3.748 -7.356 1.00 92.31 114 GLN A N 1
ATOM 893 C CA . GLN A 1 114 ? 10.078 -4.185 -5.997 1.00 92.31 114 GLN A CA 1
ATOM 894 C C . GLN A 1 114 ? 9.343 -3.080 -5.210 1.00 92.31 114 GLN A C 1
ATOM 896 O O . GLN A 1 114 ? 9.618 -1.895 -5.425 1.00 92.31 114 GLN A O 1
ATOM 901 N N . PRO A 1 115 ? 8.449 -3.433 -4.260 1.00 93.12 115 PRO A N 1
ATOM 902 C CA . PRO A 1 115 ? 7.804 -2.452 -3.396 1.00 93.12 115 PRO A CA 1
ATOM 903 C C . PRO A 1 115 ? 8.805 -1.552 -2.679 1.00 93.12 115 PRO A C 1
ATOM 905 O O . PRO A 1 115 ? 9.645 -2.027 -1.914 1.00 93.12 115 PRO A O 1
ATOM 908 N N . ASN A 1 116 ? 8.676 -0.239 -2.872 1.00 93.94 116 ASN A N 1
ATOM 909 C CA . ASN A 1 116 ? 9.534 0.744 -2.228 1.00 93.94 116 ASN A CA 1
ATOM 910 C C . ASN A 1 116 ? 8.687 1.823 -1.537 1.00 93.94 116 ASN A C 1
ATOM 912 O O . ASN A 1 116 ? 7.831 2.438 -2.169 1.00 93.94 116 ASN A O 1
ATOM 916 N N . PRO A 1 117 ? 8.922 2.097 -0.243 1.00 92.56 117 PRO A N 1
ATOM 917 C CA . PRO A 1 117 ? 8.074 2.996 0.530 1.00 92.56 117 PRO A CA 1
ATOM 918 C C . PRO A 1 117 ? 8.109 4.452 0.054 1.00 92.56 117 PRO A C 1
ATOM 920 O O . PRO A 1 117 ? 7.105 5.150 0.189 1.00 92.56 117 PRO A O 1
ATOM 923 N N . VAL A 1 118 ? 9.254 4.927 -0.444 1.00 91.31 118 VAL A N 1
ATOM 924 C CA . VAL A 1 118 ? 9.427 6.323 -0.868 1.00 91.31 118 VAL A CA 1
ATOM 925 C C . VAL A 1 118 ? 8.833 6.509 -2.255 1.00 91.31 118 VAL A C 1
ATOM 927 O O . VAL A 1 118 ? 7.984 7.383 -2.427 1.00 91.31 118 VAL A O 1
ATOM 930 N N . LEU A 1 119 ? 9.217 5.641 -3.194 1.00 93.75 119 LEU A N 1
ATOM 931 C CA . LEU A 1 119 ? 8.762 5.690 -4.581 1.00 93.75 119 LEU A CA 1
ATOM 932 C C . LEU A 1 119 ? 7.244 5.507 -4.688 1.00 93.75 119 LEU A C 1
ATOM 934 O O . LEU A 1 119 ? 6.578 6.321 -5.321 1.00 93.75 119 LEU A O 1
ATOM 938 N N . ASP A 1 120 ? 6.679 4.499 -4.012 1.00 95.19 120 ASP A N 1
ATOM 939 C CA . ASP A 1 120 ? 5.233 4.248 -4.039 1.00 95.19 120 ASP A CA 1
ATOM 940 C C . ASP A 1 120 ? 4.456 5.456 -3.489 1.00 95.19 120 ASP A C 1
ATOM 942 O O . ASP A 1 120 ? 3.426 5.842 -4.035 1.00 95.19 120 ASP A O 1
ATOM 946 N N . ALA A 1 121 ? 4.949 6.091 -2.420 1.00 92.44 121 ALA A N 1
ATOM 947 C CA . ALA A 1 121 ? 4.274 7.242 -1.828 1.00 92.44 121 ALA A CA 1
ATOM 948 C C . ALA A 1 121 ? 4.383 8.505 -2.693 1.00 92.44 121 ALA A C 1
ATOM 950 O O . ALA A 1 121 ? 3.412 9.253 -2.797 1.00 92.44 121 ALA A O 1
ATOM 951 N N . GLN A 1 122 ? 5.552 8.750 -3.295 1.00 91.00 122 GLN A N 1
ATOM 952 C CA . GLN A 1 122 ? 5.758 9.866 -4.222 1.00 91.00 122 GLN A CA 1
ATOM 953 C C . GLN A 1 122 ? 4.908 9.705 -5.481 1.00 91.00 122 GLN A C 1
ATOM 955 O O . GLN A 1 122 ? 4.299 10.675 -5.926 1.00 91.00 122 GLN A O 1
ATOM 960 N N . TRP A 1 123 ? 4.778 8.484 -6.004 1.00 94.31 123 TRP A N 1
ATOM 961 C CA . TRP A 1 123 ? 3.856 8.226 -7.101 1.00 94.31 123 TRP A CA 1
ATOM 962 C C . TRP A 1 123 ? 2.407 8.452 -6.675 1.00 94.31 123 TRP A C 1
ATOM 964 O O . TRP A 1 123 ? 1.672 9.163 -7.335 1.00 94.31 123 TRP A O 1
ATOM 974 N N . VAL A 1 124 ? 1.953 7.888 -5.559 1.00 93.00 124 VAL A N 1
ATOM 975 C CA . VAL A 1 124 ? 0.522 7.962 -5.227 1.00 93.00 124 VAL A CA 1
ATOM 976 C C . VAL A 1 124 ? 0.076 9.373 -4.814 1.00 93.00 124 VAL A C 1
ATOM 978 O O . VAL A 1 124 ? -1.041 9.767 -5.148 1.00 93.00 124 VAL A O 1
ATOM 981 N N . TYR A 1 125 ? 0.919 10.131 -4.104 1.00 85.88 125 TYR A N 1
ATOM 982 C CA . TYR A 1 125 ? 0.531 11.410 -3.486 1.00 85.88 125 TYR A CA 1
ATOM 983 C C . TYR A 1 125 ? 1.551 12.562 -3.657 1.00 85.88 125 TYR A C 1
ATOM 985 O O . TYR A 1 125 ? 1.297 13.668 -3.205 1.00 85.88 125 TYR A O 1
ATOM 993 N N . GLY A 1 126 ? 2.713 12.350 -4.277 1.00 81.81 126 GLY A N 1
ATOM 994 C CA . GLY A 1 126 ? 3.746 13.392 -4.407 1.00 81.81 126 GLY A CA 1
ATOM 995 C C . GLY A 1 126 ? 3.505 14.404 -5.533 1.00 81.81 126 GLY A C 1
ATOM 996 O O . GLY A 1 126 ? 2.498 14.342 -6.234 1.00 81.81 126 GLY A O 1
ATOM 997 N N . ASP A 1 127 ? 4.486 15.282 -5.749 1.00 74.25 127 ASP A N 1
ATOM 998 C CA . ASP A 1 127 ? 4.493 16.405 -6.704 1.00 74.25 127 ASP A CA 1
ATOM 999 C C . ASP A 1 127 ? 3.974 16.087 -8.120 1.00 74.25 127 ASP A C 1
ATOM 1001 O O . ASP A 1 127 ? 3.236 16.906 -8.678 1.00 74.25 127 ASP A O 1
ATOM 1005 N N . PRO A 1 128 ? 4.227 14.902 -8.721 1.00 71.81 128 PRO A N 1
ATOM 1006 C CA . PRO A 1 128 ? 3.652 14.611 -10.030 1.00 71.81 128 PRO A CA 1
ATOM 1007 C C . PRO A 1 128 ? 2.112 14.587 -10.012 1.00 71.81 128 PRO A C 1
ATOM 1009 O O . PRO A 1 128 ? 1.478 14.775 -11.046 1.00 71.81 128 PRO A O 1
ATOM 1012 N N . LEU A 1 129 ? 1.484 14.391 -8.844 1.00 73.19 129 LEU A N 1
ATOM 1013 C CA . LEU A 1 129 ? 0.029 14.459 -8.691 1.00 73.19 129 LEU A CA 1
ATOM 1014 C C . LEU A 1 129 ? -0.458 15.890 -8.891 1.00 73.19 129 LEU A C 1
ATOM 1016 O O . LEU A 1 129 ? -1.443 16.096 -9.595 1.00 73.19 129 LEU A O 1
ATOM 1020 N N . GLU A 1 130 ? 0.241 16.863 -8.310 1.00 73.69 130 GLU A N 1
ATOM 1021 C CA . GLU A 1 130 ? -0.072 18.283 -8.464 1.00 73.69 130 GLU A CA 1
ATOM 1022 C C . GLU A 1 130 ? 0.040 18.703 -9.934 1.00 73.69 130 GLU A C 1
ATOM 1024 O O . GLU A 1 130 ? -0.851 19.375 -10.454 1.00 73.69 130 GLU A O 1
ATOM 1029 N N . LEU A 1 131 ? 1.065 18.215 -10.645 1.00 65.88 131 LEU A N 1
ATOM 1030 C CA . LEU A 1 131 ? 1.235 18.453 -12.082 1.00 65.88 131 LEU A CA 1
ATOM 1031 C C . LEU A 1 131 ? 0.097 17.851 -12.922 1.00 65.88 131 LEU A C 1
ATOM 1033 O O . LEU A 1 131 ? -0.401 18.497 -13.847 1.00 65.88 131 LEU A O 1
ATOM 1037 N N . VAL A 1 132 ? -0.337 16.625 -12.612 1.00 66.69 132 VAL A N 1
ATOM 1038 C CA . VAL A 1 132 ? -1.468 15.974 -13.299 1.00 66.69 132 VAL A CA 1
ATOM 1039 C C . VAL A 1 132 ? -2.775 16.716 -13.027 1.00 66.69 132 VAL A C 1
ATOM 1041 O O . VAL A 1 132 ? -3.574 16.913 -13.945 1.00 66.69 132 VAL A O 1
ATOM 1044 N N . LEU A 1 133 ? -3.004 17.142 -11.784 1.00 71.25 133 LEU A N 1
ATOM 1045 C CA . LEU A 1 133 ? -4.200 17.890 -11.406 1.00 71.25 133 LEU A CA 1
ATOM 1046 C C . LEU A 1 133 ? -4.243 19.260 -12.091 1.00 71.25 133 LEU A C 1
ATOM 1048 O O . LEU A 1 133 ? -5.272 19.594 -12.672 1.00 71.25 133 LEU A O 1
ATOM 1052 N N . ALA A 1 134 ? -3.124 19.991 -12.133 1.00 69.12 134 ALA A N 1
ATOM 1053 C CA . ALA A 1 134 ? -3.025 21.268 -12.841 1.00 69.12 134 ALA A CA 1
ATOM 1054 C C . ALA A 1 134 ? -3.374 21.126 -14.336 1.00 69.12 134 ALA A C 1
ATOM 1056 O O . ALA A 1 134 ? -4.181 21.892 -14.863 1.00 69.12 134 ALA A O 1
ATOM 1057 N N . LYS A 1 135 ? -2.859 20.084 -15.008 1.00 65.69 135 LYS A N 1
ATOM 1058 C CA . LYS A 1 135 ? -3.195 19.784 -16.414 1.00 65.69 135 LYS A CA 1
ATOM 1059 C C . LYS A 1 135 ? -4.678 19.437 -16.617 1.00 65.69 135 LYS A C 1
ATOM 1061 O O . LYS A 1 135 ? -5.247 19.769 -17.656 1.00 65.69 135 LYS A O 1
ATOM 1066 N N . LYS A 1 136 ? -5.319 18.766 -15.651 1.00 66.25 136 LYS A N 1
ATOM 1067 C CA . LYS A 1 136 ? -6.751 18.408 -15.713 1.00 66.25 136 LYS A CA 1
ATOM 1068 C C . LYS A 1 136 ? -7.673 19.596 -15.430 1.00 66.25 136 LYS A C 1
ATOM 1070 O O . LYS A 1 136 ? -8.741 19.675 -16.027 1.00 66.25 136 LYS A O 1
ATOM 1075 N N . GLU A 1 137 ? -7.271 20.540 -14.581 1.00 61.81 137 GLU A N 1
ATOM 1076 C CA . GLU A 1 137 ? -8.035 21.773 -14.332 1.00 61.81 137 GLU A CA 1
ATOM 1077 C C . GLU A 1 137 ? -8.069 22.715 -15.546 1.00 61.81 137 GLU A C 1
ATOM 1079 O O . GLU A 1 137 ? -9.065 23.413 -15.760 1.00 61.81 137 GLU A O 1
ATOM 1084 N N . GLU A 1 138 ? -7.026 22.703 -16.381 1.00 57.47 138 GLU A N 1
ATOM 1085 C CA . GLU A 1 138 ? -7.014 23.404 -17.673 1.00 57.47 138 GLU A CA 1
ATOM 1086 C C . GLU A 1 138 ? -8.000 22.781 -18.681 1.00 57.47 138 GLU A C 1
ATOM 1088 O O . GLU A 1 138 ? -8.554 23.478 -19.535 1.00 57.47 138 GLU A O 1
ATOM 1093 N N . GLN A 1 139 ? -8.303 21.488 -18.534 1.00 54.72 139 GLN A N 1
ATOM 1094 C CA . GLN A 1 139 ? -9.266 20.734 -19.340 1.00 54.72 139 GLN A CA 1
ATOM 1095 C C . GLN A 1 139 ? -10.649 20.723 -18.669 1.00 54.72 139 GLN A C 1
ATOM 1097 O O . GLN A 1 139 ? -11.186 19.686 -18.285 1.00 54.72 139 GLN A O 1
ATOM 1102 N N . LYS A 1 140 ? -11.253 21.903 -18.496 1.00 50.91 140 LYS A N 1
ATOM 1103 C CA . LYS A 1 140 ? -12.599 22.022 -17.914 1.00 50.91 140 LYS A CA 1
ATOM 1104 C C . LYS A 1 140 ? -13.645 21.293 -18.755 1.00 50.91 140 LYS A C 1
ATOM 1106 O O . LYS A 1 140 ? -13.999 21.770 -19.829 1.00 50.91 140 LYS A O 1
ATOM 1111 N N . ASN A 1 141 ? -14.202 20.220 -18.204 1.00 43.47 141 ASN A N 1
ATOM 1112 C CA . ASN A 1 141 ? -15.633 19.918 -18.183 1.00 43.47 141 ASN A CA 1
ATOM 1113 C C . ASN A 1 141 ? -15.849 18.612 -17.414 1.00 43.47 141 ASN A C 1
ATOM 1115 O O . ASN A 1 141 ? -15.402 17.566 -17.859 1.00 43.47 141 ASN A O 1
ATOM 1119 N N . GLU A 1 142 ? -16.558 18.704 -16.289 1.00 42.75 142 GLU A N 1
ATOM 1120 C CA . GLU A 1 142 ? -17.552 17.747 -15.770 1.00 42.75 142 GLU A CA 1
ATOM 1121 C C . GLU A 1 142 ? -17.498 17.583 -14.247 1.00 42.75 142 GLU A C 1
ATOM 1123 O O . GLU A 1 142 ? -16.453 17.593 -13.603 1.00 42.75 142 GLU A O 1
ATOM 1128 N N . HIS A 1 143 ? -18.700 17.487 -13.678 1.00 42.12 143 HIS A N 1
ATOM 1129 C CA . HIS A 1 143 ? -19.010 17.307 -12.263 1.00 42.12 143 HIS A CA 1
ATOM 1130 C C . HIS A 1 143 ? -18.545 15.935 -11.748 1.00 42.12 143 HIS A C 1
ATOM 1132 O O . HIS A 1 143 ? -19.368 15.048 -11.519 1.00 42.12 143 HIS A O 1
ATOM 1138 N N . PHE A 1 144 ? -17.244 15.741 -11.556 1.00 42.97 144 PHE A N 1
ATOM 1139 C CA . PHE A 1 144 ? -16.739 14.534 -10.908 1.00 42.97 144 PHE A CA 1
ATOM 1140 C C . PHE A 1 144 ? -16.484 14.740 -9.416 1.00 42.97 144 PHE A C 1
ATOM 1142 O O . PHE A 1 144 ? -16.176 15.837 -8.950 1.00 42.97 144 PHE A O 1
ATOM 1149 N N . ALA A 1 145 ? -16.667 13.642 -8.676 1.00 55.25 145 ALA A N 1
ATOM 1150 C CA . ALA A 1 145 ? -16.234 13.464 -7.296 1.00 55.25 145 ALA A CA 1
ATOM 1151 C C . ALA A 1 145 ? -14.804 13.987 -7.087 1.00 55.25 145 ALA A C 1
ATOM 1153 O O . ALA A 1 145 ? -14.046 14.034 -8.050 1.00 55.25 145 ALA A O 1
ATOM 1154 N N . ASP A 1 146 ? -14.458 14.335 -5.841 1.00 71.25 146 ASP A N 1
ATOM 1155 C CA . ASP A 1 146 ? -13.158 14.894 -5.434 1.00 71.25 146 ASP A CA 1
ATOM 1156 C C . ASP A 1 146 ? -11.998 14.440 -6.363 1.00 71.25 146 ASP A C 1
ATOM 1158 O O . ASP A 1 146 ? -11.558 13.279 -6.297 1.00 71.25 146 ASP A O 1
ATOM 1162 N N . PRO A 1 147 ? -11.556 15.311 -7.299 1.00 74.19 147 PRO A N 1
ATOM 1163 C CA . PRO A 1 147 ? -10.653 14.925 -8.381 1.00 74.19 147 PRO A CA 1
ATOM 1164 C C . PRO A 1 147 ? -9.290 14.495 -7.839 1.00 74.19 147 PRO A C 1
ATOM 1166 O O . PRO A 1 147 ? -8.636 13.634 -8.428 1.00 74.19 147 PRO A O 1
ATOM 1169 N N . VAL A 1 148 ? -8.902 15.017 -6.674 1.00 82.31 148 VAL A N 1
ATOM 1170 C CA . VAL A 1 148 ? -7.669 14.648 -5.985 1.00 82.31 148 VAL A CA 1
ATOM 1171 C C . VAL A 1 148 ? -7.761 13.203 -5.505 1.00 82.31 148 VAL A C 1
ATOM 1173 O O . VAL A 1 148 ? -6.911 12.382 -5.849 1.00 82.31 148 VAL A O 1
ATOM 1176 N N . PHE A 1 149 ? -8.834 12.855 -4.786 1.00 86.12 149 PHE A N 1
ATOM 1177 C CA . PHE A 1 149 ? -9.024 11.499 -4.270 1.00 86.12 149 PHE A CA 1
ATOM 1178 C C . PHE A 1 149 ? -9.107 10.450 -5.388 1.00 86.12 149 PHE A C 1
ATOM 1180 O O . PHE A 1 149 ? -8.463 9.401 -5.310 1.00 86.12 149 PHE A O 1
ATOM 1187 N N . SER A 1 150 ? -9.862 10.733 -6.453 1.00 86.56 150 SER A N 1
ATOM 1188 C CA . SER A 1 150 ? -9.977 9.807 -7.588 1.00 86.56 150 SER A CA 1
ATOM 1189 C C . SER A 1 150 ? -8.634 9.576 -8.294 1.00 86.56 150 SER A C 1
ATOM 1191 O O . SER A 1 150 ? -8.326 8.442 -8.668 1.00 86.56 150 SER A O 1
ATOM 1193 N N . SER A 1 151 ? -7.803 10.616 -8.409 1.00 88.25 151 SER A N 1
ATOM 1194 C CA . SER A 1 151 ? -6.470 10.530 -9.003 1.00 88.25 151 SER A CA 1
ATOM 1195 C C . SER A 1 151 ? -5.500 9.738 -8.113 1.00 88.25 151 SER A C 1
ATOM 1197 O O . SER A 1 151 ? -4.816 8.845 -8.610 1.00 88.25 151 SER A O 1
ATOM 1199 N N . ILE A 1 152 ? -5.523 9.951 -6.790 1.00 92.38 152 ILE A N 1
ATOM 1200 C CA . ILE A 1 152 ? -4.764 9.150 -5.807 1.00 92.38 152 ILE A CA 1
ATOM 1201 C C . ILE A 1 152 ? -5.088 7.657 -5.953 1.00 92.38 152 ILE A C 1
ATOM 1203 O O . ILE A 1 152 ? -4.192 6.816 -6.055 1.00 92.38 152 ILE A O 1
ATOM 1207 N N . VAL A 1 153 ? -6.379 7.315 -6.004 1.00 92.94 153 VAL A N 1
ATOM 1208 C CA . VAL A 1 153 ? -6.829 5.927 -6.178 1.00 92.94 153 VAL A CA 1
ATOM 1209 C C . VAL A 1 153 ? -6.398 5.371 -7.537 1.00 92.94 153 VAL A C 1
ATOM 1211 O O . VAL A 1 153 ? -5.950 4.227 -7.610 1.00 92.94 153 VAL A O 1
ATOM 1214 N N . GLY A 1 154 ? -6.512 6.158 -8.610 1.00 92.62 154 GLY A N 1
ATOM 1215 C CA . GLY A 1 154 ? -6.073 5.765 -9.951 1.00 92.62 154 GLY A CA 1
ATOM 1216 C C . GLY A 1 154 ? -4.586 5.412 -9.995 1.00 92.62 154 GLY A C 1
ATOM 1217 O O . GLY A 1 154 ? -4.222 4.341 -10.474 1.00 92.62 154 GLY A O 1
ATOM 1218 N N . ARG A 1 155 ? -3.738 6.254 -9.402 1.00 94.06 155 ARG A N 1
ATOM 1219 C CA . ARG A 1 155 ? -2.284 6.044 -9.359 1.00 94.06 155 ARG A CA 1
ATOM 1220 C C . ARG A 1 155 ? -1.883 4.849 -8.503 1.00 94.06 155 ARG A C 1
ATOM 1222 O O . ARG A 1 155 ? -1.011 4.078 -8.896 1.00 94.06 155 ARG A O 1
ATOM 1229 N N . ALA A 1 156 ? -2.566 4.631 -7.380 1.00 95.44 156 ALA A N 1
ATOM 1230 C CA . ALA A 1 156 ? -2.388 3.422 -6.580 1.00 95.44 156 ALA A CA 1
ATOM 1231 C C . ALA A 1 156 ? -2.768 2.147 -7.361 1.00 95.44 156 ALA A C 1
ATOM 1233 O O . ALA A 1 156 ? -2.096 1.121 -7.250 1.00 95.44 156 ALA A O 1
ATOM 1234 N N . LYS A 1 157 ? -3.819 2.201 -8.191 1.00 95.50 157 LYS A N 1
ATOM 1235 C CA . LYS A 1 157 ? -4.236 1.068 -9.034 1.00 95.50 157 LYS A CA 1
ATOM 1236 C C . LYS A 1 157 ? -3.230 0.710 -10.126 1.00 95.50 157 LYS A C 1
ATOM 1238 O O . LYS A 1 157 ? -3.141 -0.468 -10.459 1.00 95.50 157 LYS A O 1
ATOM 1243 N N . GLN A 1 158 ? -2.473 1.673 -10.651 1.00 94.81 158 GLN A N 1
ATOM 1244 C CA . GLN A 1 158 ? -1.407 1.381 -11.619 1.00 94.81 158 GLN A CA 1
ATOM 1245 C C . GLN A 1 158 ? -0.352 0.460 -10.998 1.00 94.81 158 GLN A C 1
ATOM 1247 O O . GLN A 1 158 ? -0.089 -0.612 -11.530 1.00 94.81 158 GLN A O 1
ATOM 1252 N N . ILE A 1 159 ? 0.137 0.790 -9.797 1.00 96.69 159 ILE A N 1
ATOM 1253 C CA . ILE A 1 159 ? 1.078 -0.076 -9.067 1.00 96.69 159 ILE A CA 1
ATOM 1254 C C . ILE A 1 159 ? 0.430 -1.439 -8.747 1.00 96.69 159 ILE A C 1
ATOM 1256 O O . ILE A 1 159 ? 1.003 -2.484 -9.062 1.00 96.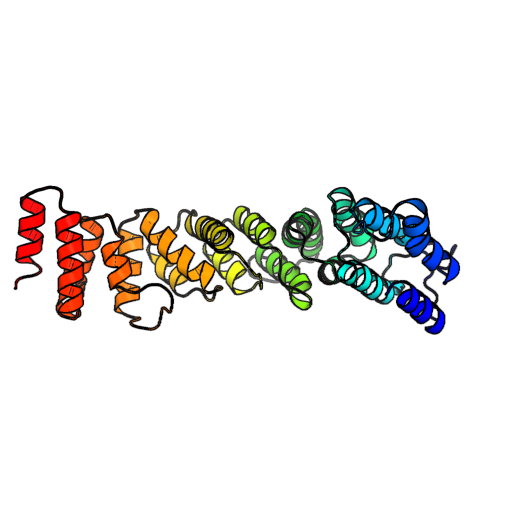69 159 ILE A O 1
ATOM 1260 N N . ASN A 1 160 ? -0.797 -1.439 -8.206 1.00 95.94 160 ASN A N 1
ATOM 1261 C CA . ASN A 1 160 ? -1.535 -2.664 -7.846 1.00 95.94 160 ASN A CA 1
ATOM 1262 C C . ASN A 1 160 ? -1.875 -3.588 -9.014 1.00 95.94 160 ASN A C 1
ATOM 1264 O O . ASN A 1 160 ? -2.196 -4.752 -8.783 1.00 95.94 160 ASN A O 1
ATOM 1268 N N . SER A 1 161 ? -1.812 -3.102 -10.253 1.00 95.75 161 SER A N 1
ATOM 1269 C CA . SER A 1 161 ? -1.999 -3.954 -11.431 1.00 95.75 161 SER A CA 1
ATOM 1270 C C . SER A 1 161 ? -0.860 -4.966 -11.593 1.00 95.75 161 SER A C 1
ATOM 1272 O O . SER A 1 161 ? -1.032 -5.969 -12.282 1.00 95.75 161 SER A O 1
ATOM 1274 N N . TYR A 1 162 ? 0.273 -4.733 -10.923 1.00 95.69 162 TYR A N 1
ATOM 1275 C CA . TYR A 1 162 ? 1.466 -5.572 -10.996 1.00 95.69 162 TYR A CA 1
ATOM 1276 C C . TYR A 1 162 ? 1.880 -6.135 -9.634 1.00 95.69 162 TYR A C 1
ATOM 1278 O O . TYR A 1 162 ? 2.293 -7.292 -9.552 1.00 95.69 162 TYR A O 1
ATOM 1286 N N . ARG A 1 163 ? 1.747 -5.353 -8.552 1.00 95.06 163 ARG A N 1
ATOM 1287 C CA . ARG A 1 163 ? 2.141 -5.778 -7.199 1.00 95.06 163 ARG A CA 1
ATOM 1288 C C . ARG A 1 163 ? 1.437 -4.997 -6.085 1.00 95.06 163 ARG A C 1
ATOM 1290 O O . ARG A 1 163 ? 1.060 -3.850 -6.304 1.00 95.06 163 ARG A O 1
ATOM 1297 N N . PRO A 1 164 ? 1.375 -5.533 -4.853 1.00 96.44 164 PRO A N 1
ATOM 1298 C CA . PRO A 1 164 ? 0.894 -4.773 -3.703 1.00 96.44 164 PRO A CA 1
ATOM 1299 C C . PRO A 1 164 ? 1.759 -3.534 -3.411 1.00 96.44 164 PRO A C 1
ATOM 1301 O O . PRO A 1 164 ? 2.989 -3.561 -3.557 1.00 96.44 164 PRO A O 1
ATOM 1304 N N . ILE A 1 165 ? 1.125 -2.460 -2.935 1.00 96.69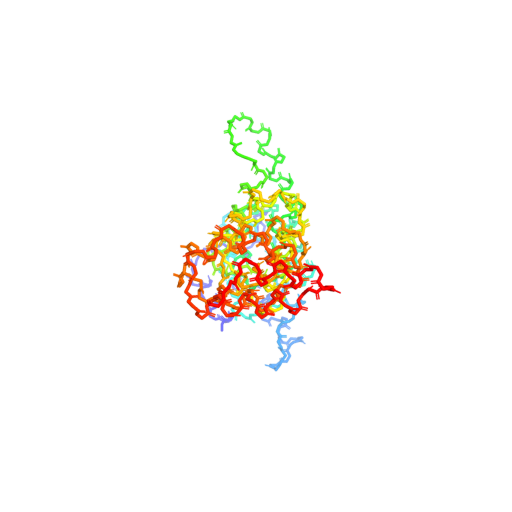 165 ILE A N 1
ATOM 1305 C CA . ILE A 1 165 ? 1.817 -1.239 -2.499 1.00 96.69 165 ILE A CA 1
ATOM 1306 C C . ILE A 1 165 ? 2.516 -1.467 -1.157 1.00 96.69 165 ILE A C 1
ATOM 1308 O O . ILE A 1 165 ? 2.006 -2.148 -0.262 1.00 96.69 165 ILE A O 1
ATOM 1312 N N . HIS A 1 166 ? 3.685 -0.850 -0.981 1.00 96.12 166 HIS A N 1
ATOM 1313 C CA . HIS A 1 166 ? 4.413 -0.918 0.278 1.00 96.12 166 HIS A CA 1
ATOM 1314 C C . HIS A 1 166 ? 3.592 -0.300 1.445 1.00 96.12 166 HIS A C 1
ATOM 1316 O O . HIS A 1 166 ? 3.184 0.861 1.362 1.00 96.12 166 HIS A O 1
ATOM 1322 N N . PRO A 1 167 ? 3.417 -0.972 2.606 1.00 95.81 167 PRO A N 1
ATOM 1323 C CA . PRO A 1 167 ? 2.585 -0.477 3.717 1.00 95.81 167 PRO A CA 1
ATOM 1324 C C . PRO A 1 167 ? 2.949 0.917 4.238 1.00 95.81 167 PRO A C 1
ATOM 1326 O O . PRO A 1 167 ? 2.071 1.733 4.498 1.00 95.81 167 PRO A O 1
ATOM 1329 N N . LYS A 1 168 ? 4.244 1.239 4.353 1.00 95.56 168 LYS A N 1
ATOM 1330 C CA . LYS A 1 168 ? 4.689 2.601 4.709 1.00 95.56 168 LYS A CA 1
ATOM 1331 C C . LYS A 1 168 ? 4.224 3.682 3.720 1.00 95.56 168 LYS A C 1
ATOM 1333 O O . LYS A 1 168 ? 4.019 4.817 4.141 1.00 95.56 168 LYS A O 1
ATOM 1338 N N . ALA A 1 169 ? 4.048 3.353 2.440 1.00 95.31 169 ALA A N 1
ATOM 1339 C CA . ALA A 1 169 ? 3.479 4.287 1.478 1.00 95.31 169 ALA A CA 1
ATOM 1340 C C . ALA A 1 169 ? 1.983 4.492 1.737 1.00 95.31 169 ALA A C 1
ATOM 1342 O O . ALA A 1 169 ? 1.537 5.634 1.772 1.00 95.31 169 ALA A O 1
ATOM 1343 N N . ILE A 1 170 ? 1.239 3.422 2.050 1.00 96.25 170 ILE A N 1
ATOM 1344 C CA . ILE A 1 170 ? -0.157 3.518 2.518 1.00 96.25 170 ILE A CA 1
ATOM 1345 C C . ILE A 1 170 ? -0.248 4.425 3.748 1.00 96.25 170 ILE A C 1
ATOM 1347 O O . ILE A 1 170 ? -1.054 5.350 3.767 1.00 96.25 170 ILE A O 1
ATOM 1351 N N . GLU A 1 171 ? 0.607 4.209 4.753 1.00 95.25 171 GLU A N 1
ATOM 1352 C CA . GLU A 1 171 ? 0.686 5.062 5.944 1.00 95.25 171 GLU A CA 1
ATOM 1353 C C . GLU A 1 171 ? 0.880 6.542 5.568 1.00 95.25 171 GLU A C 1
ATOM 1355 O O . GLU A 1 171 ? 0.140 7.394 6.057 1.00 95.25 171 GLU A O 1
ATOM 1360 N N . LYS A 1 172 ? 1.822 6.842 4.663 1.00 93.56 172 LYS A N 1
ATOM 1361 C CA . LYS A 1 172 ? 2.100 8.212 4.214 1.00 93.56 172 LYS A CA 1
ATOM 1362 C C . LYS A 1 172 ? 0.923 8.821 3.450 1.00 93.56 172 LYS A C 1
ATOM 1364 O O . LYS A 1 172 ? 0.587 9.968 3.711 1.00 93.56 172 LYS A O 1
ATOM 1369 N N . VAL A 1 173 ? 0.253 8.083 2.566 1.00 92.88 173 VAL A N 1
ATOM 1370 C CA . VAL A 1 173 ? -0.938 8.585 1.852 1.00 92.88 173 VAL A CA 1
ATOM 1371 C C . VAL A 1 173 ? -2.070 8.894 2.838 1.00 92.88 173 VAL A C 1
ATOM 1373 O O . VAL A 1 173 ? -2.684 9.955 2.770 1.00 92.88 173 VAL A O 1
ATOM 1376 N N . LEU A 1 174 ? -2.301 8.021 3.823 1.00 92.81 174 LEU A N 1
ATOM 1377 C CA . LEU A 1 174 ? -3.320 8.231 4.859 1.00 92.81 174 LEU A CA 1
ATOM 1378 C C . LEU A 1 174 ? -3.045 9.438 5.763 1.00 92.81 174 LEU A C 1
ATOM 1380 O O . LEU A 1 174 ? -3.991 9.973 6.345 1.00 92.81 174 LEU A O 1
ATOM 1384 N N . ASP A 1 175 ? -1.785 9.847 5.917 1.00 90.69 175 ASP A N 1
ATOM 1385 C CA . ASP A 1 175 ? -1.427 11.062 6.655 1.00 90.69 175 ASP A CA 1
ATOM 1386 C C . ASP A 1 175 ? -1.859 12.341 5.922 1.00 90.69 175 ASP A C 1
ATOM 1388 O O . ASP A 1 175 ? -2.077 13.352 6.584 1.00 90.69 175 ASP A O 1
ATOM 1392 N N . HIS A 1 176 ? -2.048 12.287 4.600 1.00 87.25 176 HIS A N 1
ATOM 1393 C CA . HIS A 1 176 ? -2.439 13.446 3.794 1.00 87.25 176 HIS A CA 1
ATOM 1394 C C . HIS A 1 176 ? -3.916 13.460 3.377 1.00 87.25 176 HIS A C 1
ATOM 1396 O O . HIS A 1 176 ? -4.415 14.469 2.890 1.00 87.25 176 HIS A O 1
ATOM 1402 N N . LEU A 1 177 ? -4.640 12.354 3.561 1.00 86.94 177 LEU A N 1
ATOM 1403 C CA . LEU A 1 177 ? -6.089 12.342 3.376 1.00 86.94 177 LEU A CA 1
ATOM 1404 C C . LEU A 1 177 ? -6.766 12.970 4.601 1.00 86.94 177 LEU A C 1
ATOM 1406 O O . LEU A 1 177 ? -6.651 12.449 5.707 1.00 86.94 177 LEU A O 1
ATOM 1410 N N . ASP A 1 178 ? -7.527 14.044 4.421 1.00 80.50 178 ASP A N 1
ATOM 1411 C CA . ASP A 1 178 ? -8.191 14.712 5.552 1.00 80.50 178 ASP A CA 1
ATOM 1412 C C . ASP A 1 178 ? -9.450 13.975 6.022 1.00 80.50 178 ASP A C 1
ATOM 1414 O O . ASP A 1 178 ? -9.745 13.899 7.218 1.00 80.50 178 ASP A O 1
ATOM 1418 N N . SER A 1 179 ? -10.200 13.394 5.081 1.00 82.69 179 SER A N 1
ATOM 1419 C CA . SER A 1 179 ? -11.473 12.750 5.394 1.00 82.69 179 SER A CA 1
ATOM 1420 C C . SER A 1 179 ? -11.287 11.300 5.868 1.00 82.69 179 SER A C 1
ATOM 1422 O O . SER A 1 179 ? -10.707 10.490 5.137 1.00 82.69 179 SER A O 1
ATOM 1424 N N . PRO A 1 180 ? -11.865 10.904 7.019 1.00 81.06 180 PRO A N 1
ATOM 1425 C CA . PRO A 1 180 ? -11.941 9.502 7.431 1.00 81.06 180 PRO A CA 1
ATOM 1426 C C . PRO A 1 180 ? -12.591 8.611 6.366 1.00 81.06 180 PRO A C 1
ATOM 1428 O O . PRO A 1 180 ? -12.147 7.483 6.163 1.00 81.06 180 PRO A O 1
ATOM 1431 N N . SER A 1 181 ? -13.600 9.118 5.647 1.00 84.38 181 SER A N 1
ATOM 1432 C CA . SER A 1 181 ? -14.251 8.361 4.574 1.00 84.38 181 SER A CA 1
ATOM 1433 C C . SER A 1 181 ? -13.302 8.104 3.402 1.00 84.38 181 SER A C 1
ATOM 1435 O O . SER A 1 181 ? -13.289 6.994 2.878 1.00 84.38 181 SER A O 1
ATOM 1437 N N . HIS A 1 182 ? -12.457 9.078 3.040 1.00 89.00 182 HIS A N 1
ATOM 1438 C CA . HIS A 1 182 ? -11.415 8.899 2.022 1.00 89.00 182 HIS A CA 1
ATOM 1439 C C . HIS A 1 182 ? -10.337 7.928 2.496 1.00 89.00 182 HIS A C 1
ATOM 1441 O O . HIS A 1 182 ? -9.922 7.066 1.729 1.00 89.00 182 HIS A O 1
ATOM 1447 N N . LYS A 1 183 ? -9.925 8.002 3.767 1.00 90.12 183 LYS A N 1
ATOM 1448 C CA . LYS A 1 183 ? -8.973 7.042 4.345 1.00 90.12 183 LYS A CA 1
ATOM 1449 C C . LYS A 1 183 ? -9.483 5.609 4.248 1.00 90.12 183 LYS A C 1
ATOM 1451 O O . LYS A 1 183 ? -8.756 4.741 3.779 1.00 90.12 183 LYS A O 1
ATOM 1456 N N . ILE A 1 184 ? -10.727 5.366 4.665 1.00 89.62 184 ILE A N 1
ATOM 1457 C CA . ILE A 1 184 ? -11.349 4.037 4.590 1.00 89.62 184 ILE A CA 1
ATOM 1458 C C . ILE A 1 184 ? -11.445 3.587 3.133 1.00 89.62 184 ILE A C 1
ATOM 1460 O O . ILE A 1 184 ? -10.914 2.532 2.798 1.00 89.62 184 ILE A O 1
ATOM 1464 N N . ALA A 1 185 ? -12.035 4.411 2.262 1.00 91.19 185 ALA A N 1
ATOM 1465 C CA . ALA A 1 185 ? -12.220 4.074 0.853 1.00 91.19 185 ALA A CA 1
ATOM 1466 C C . ALA A 1 185 ? -10.888 3.790 0.137 1.00 91.19 185 ALA A C 1
ATOM 1468 O O . ALA A 1 185 ? -10.816 2.894 -0.704 1.00 91.19 185 ALA A O 1
ATOM 1469 N N . PHE A 1 186 ? -9.817 4.509 0.491 1.00 93.38 186 PHE A N 1
ATOM 1470 C CA . PHE A 1 186 ? -8.474 4.238 -0.016 1.00 93.38 186 PHE A CA 1
ATOM 1471 C C . PHE A 1 186 ? -7.990 2.851 0.417 1.00 93.38 186 PHE A C 1
ATOM 1473 O O . PHE A 1 186 ? -7.660 2.033 -0.433 1.00 93.38 186 PHE A O 1
ATOM 1480 N N . VAL A 1 187 ? -8.018 2.534 1.716 1.00 93.81 187 VAL A N 1
ATOM 1481 C CA . VAL A 1 187 ? -7.561 1.222 2.219 1.00 93.81 187 VAL A CA 1
ATOM 1482 C C . VAL A 1 187 ? -8.410 0.057 1.697 1.00 93.81 187 VAL A C 1
ATOM 1484 O O . VAL A 1 187 ? -7.888 -1.039 1.526 1.00 93.81 187 VAL A O 1
ATOM 1487 N N . GLU A 1 188 ? -9.695 0.268 1.413 1.00 92.25 188 GLU A N 1
ATOM 1488 C CA . GLU A 1 188 ? -10.563 -0.749 0.797 1.00 92.25 188 GLU A CA 1
ATOM 1489 C C . GLU A 1 188 ? -10.249 -1.012 -0.680 1.00 92.25 188 GLU A C 1
ATOM 1491 O O . GLU A 1 188 ? -10.544 -2.090 -1.193 1.00 92.25 188 GLU A O 1
ATOM 1496 N N . THR A 1 189 ? -9.694 -0.023 -1.382 1.00 90.81 189 THR A N 1
ATOM 1497 C CA . THR A 1 189 ? -9.483 -0.094 -2.836 1.00 90.81 189 THR A CA 1
ATOM 1498 C C . THR A 1 189 ? -8.085 -0.588 -3.206 1.00 90.81 189 THR A C 1
ATOM 1500 O O . THR A 1 189 ? -7.849 -0.992 -4.346 1.00 90.81 189 THR A O 1
ATOM 1503 N N . VAL A 1 190 ? -7.145 -0.522 -2.269 1.00 93.00 190 VAL A N 1
ATOM 1504 C CA . VAL A 1 190 ? -5.719 -0.689 -2.534 1.00 93.00 190 VAL A CA 1
ATOM 1505 C C . VAL A 1 190 ? -5.234 -1.998 -1.918 1.00 93.00 190 VAL A C 1
ATOM 1507 O O . VAL A 1 190 ? -5.489 -2.261 -0.747 1.00 93.00 190 VAL A O 1
ATOM 1510 N N . ASP A 1 191 ? -4.516 -2.808 -2.697 1.00 94.38 191 ASP A N 1
ATOM 1511 C CA . ASP A 1 191 ? -3.870 -4.021 -2.204 1.00 94.38 191 ASP A CA 1
ATOM 1512 C C . ASP A 1 191 ? -2.517 -3.705 -1.543 1.00 94.38 191 ASP A C 1
ATOM 1514 O O . ASP A 1 191 ? -1.705 -2.933 -2.056 1.00 94.38 191 ASP A O 1
ATOM 1518 N N . PHE A 1 192 ? -2.283 -4.283 -0.368 1.00 95.56 192 PHE A N 1
ATOM 1519 C CA . PHE A 1 192 ? -1.038 -4.167 0.388 1.00 95.56 192 PHE A CA 1
ATOM 1520 C C . PHE A 1 192 ? -0.941 -5.305 1.409 1.00 95.56 192 PHE A C 1
ATOM 1522 O O . PHE A 1 192 ? -1.923 -5.713 2.031 1.00 95.56 192 PHE A O 1
ATOM 1529 N N . ASN A 1 193 ? 0.281 -5.776 1.652 1.00 93.56 193 ASN A N 1
ATOM 1530 C CA . ASN A 1 193 ? 0.560 -6.806 2.650 1.00 93.56 193 ASN A CA 1
ATOM 1531 C C . ASN A 1 193 ? 1.277 -6.198 3.851 1.00 93.56 193 ASN A C 1
ATOM 1533 O O . ASN A 1 193 ? 2.376 -5.678 3.703 1.00 93.56 193 ASN A O 1
ATOM 1537 N N . CYS A 1 194 ? 0.686 -6.293 5.045 1.00 94.25 194 CYS A N 1
ATOM 1538 C CA . CYS A 1 194 ? 1.244 -5.702 6.261 1.00 94.25 194 CYS A CA 1
ATOM 1539 C C . CYS A 1 194 ? 1.498 -6.718 7.391 1.00 94.25 194 CYS A C 1
ATOM 1541 O O . CYS A 1 194 ? 0.832 -7.756 7.536 1.00 94.25 194 CYS A O 1
ATOM 1543 N N . SER A 1 195 ? 2.477 -6.399 8.231 1.00 95.00 195 SER A N 1
ATOM 1544 C CA . SER A 1 195 ? 2.677 -6.961 9.568 1.00 95.00 195 SER A CA 1
ATOM 1545 C C . SER A 1 195 ? 1.613 -6.459 10.555 1.00 95.00 195 SER A C 1
ATOM 1547 O O . SER A 1 195 ? 0.847 -5.540 10.265 1.00 95.00 195 SER A O 1
ATOM 1549 N N . SER A 1 196 ? 1.549 -7.065 11.743 1.00 92.44 196 SER A N 1
ATOM 1550 C CA . SER A 1 196 ? 0.634 -6.620 12.803 1.00 92.44 196 SER A CA 1
ATOM 1551 C C . SER A 1 196 ? 0.929 -5.185 13.253 1.00 92.44 196 SER A C 1
ATOM 1553 O O . SER A 1 196 ? -0.003 -4.407 13.433 1.00 92.44 196 SER A O 1
ATOM 1555 N N . ASP A 1 197 ? 2.205 -4.811 13.367 1.00 95.44 197 ASP A N 1
ATOM 1556 C CA . ASP A 1 197 ? 2.606 -3.466 13.795 1.00 95.44 197 ASP A CA 1
ATOM 1557 C C . ASP A 1 197 ? 2.280 -2.409 12.732 1.00 95.44 197 ASP A C 1
ATOM 1559 O O . ASP A 1 197 ? 1.840 -1.306 13.052 1.00 95.44 197 ASP A O 1
ATOM 1563 N N . GLU A 1 198 ? 2.460 -2.739 11.451 1.00 96.25 198 GLU A N 1
ATOM 1564 C CA . GLU A 1 198 ? 2.012 -1.892 10.337 1.00 96.25 198 GLU A CA 1
ATOM 1565 C C . GLU A 1 198 ? 0.490 -1.750 10.317 1.00 96.25 198 GLU A C 1
ATOM 1567 O O . GLU A 1 198 ? -0.019 -0.645 10.141 1.00 9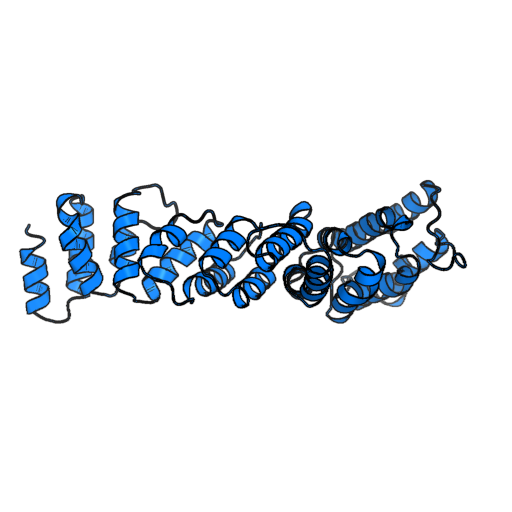6.25 198 GLU A O 1
ATOM 1572 N N . ALA A 1 199 ? -0.248 -2.837 10.558 1.00 94.62 199 ALA A N 1
ATOM 1573 C CA . ALA A 1 199 ? -1.702 -2.793 10.640 1.00 94.62 199 ALA A CA 1
ATOM 1574 C C . ALA A 1 199 ? -2.193 -1.854 11.756 1.00 94.62 199 ALA A C 1
ATOM 1576 O O . ALA A 1 199 ? -3.133 -1.094 11.531 1.00 94.62 199 ALA A O 1
ATOM 1577 N N . GLU A 1 200 ? -1.536 -1.850 12.921 1.00 93.19 200 GLU A N 1
ATOM 1578 C CA . GLU A 1 200 ? -1.821 -0.903 14.009 1.00 93.19 200 GLU A CA 1
ATOM 1579 C C . GLU A 1 200 ? -1.578 0.547 13.599 1.00 93.19 200 GLU A C 1
ATOM 1581 O O . GLU A 1 200 ? -2.418 1.413 13.844 1.00 93.19 200 GLU A O 1
ATOM 1586 N N . ARG A 1 201 ? -0.459 0.825 12.927 1.00 94.88 201 ARG A N 1
ATOM 1587 C CA . ARG A 1 201 ? -0.141 2.179 12.460 1.00 94.88 201 ARG A CA 1
ATOM 1588 C C . ARG A 1 201 ? -1.087 2.672 11.366 1.00 94.88 201 ARG A C 1
ATOM 1590 O O . ARG A 1 201 ? -1.422 3.857 11.351 1.00 94.88 201 ARG A O 1
ATOM 1597 N N . ILE A 1 202 ? -1.529 1.788 10.472 1.00 94.50 202 ILE A N 1
ATOM 1598 C CA . ILE A 1 202 ? -2.541 2.086 9.448 1.00 94.50 202 ILE A CA 1
ATOM 1599 C C . ILE A 1 202 ? -3.893 2.360 10.116 1.00 94.50 202 ILE A C 1
ATOM 1601 O O . ILE A 1 202 ? -4.497 3.407 9.879 1.00 94.50 202 ILE A O 1
ATOM 1605 N N . ALA A 1 203 ? -4.340 1.470 11.006 1.00 91.62 203 ALA A N 1
ATOM 1606 C CA . ALA A 1 203 ? -5.591 1.631 11.738 1.00 91.62 203 ALA A CA 1
ATOM 1607 C C . ALA A 1 203 ? -5.617 2.932 12.546 1.00 91.62 203 ALA A C 1
ATOM 1609 O O . ALA A 1 203 ? -6.593 3.679 12.480 1.00 91.62 203 ALA A O 1
ATOM 1610 N N . LEU A 1 204 ? -4.522 3.247 13.246 1.00 91.38 204 LEU A N 1
ATOM 1611 C CA . LEU A 1 204 ? -4.384 4.485 14.004 1.00 91.38 204 LEU A CA 1
ATOM 1612 C C . LEU A 1 204 ? -4.590 5.717 13.115 1.00 91.38 204 LEU A C 1
ATOM 1614 O O . LEU A 1 204 ? -5.295 6.634 13.520 1.00 91.38 204 LEU A O 1
ATOM 1618 N N . ARG A 1 205 ? -4.037 5.754 11.897 1.00 90.94 205 ARG A N 1
ATOM 1619 C CA . ARG A 1 205 ? -4.203 6.893 10.972 1.00 90.94 205 ARG A CA 1
ATOM 1620 C C . ARG A 1 205 ? -5.625 7.068 10.462 1.00 90.94 205 ARG A C 1
ATOM 1622 O O . ARG A 1 205 ? -6.059 8.208 10.278 1.00 90.94 205 ARG A O 1
ATOM 1629 N N . ILE A 1 206 ? -6.341 5.961 10.268 1.00 88.62 206 ILE A N 1
ATOM 1630 C CA . ILE A 1 206 ? -7.762 5.968 9.907 1.00 88.62 206 ILE A CA 1
ATOM 1631 C C . ILE A 1 206 ? -8.577 6.562 11.060 1.00 88.62 206 ILE A C 1
ATOM 1633 O O . ILE A 1 206 ? -9.368 7.480 10.854 1.00 88.62 206 ILE A O 1
ATOM 1637 N N . VAL A 1 207 ? -8.355 6.088 12.290 1.00 84.56 207 VAL A N 1
ATOM 1638 C CA . VAL A 1 207 ? -9.206 6.459 13.430 1.00 84.56 207 VAL A CA 1
ATOM 1639 C C . VAL A 1 207 ? -8.780 7.733 14.165 1.00 84.56 207 VAL A C 1
ATOM 1641 O O . VAL A 1 207 ? -9.578 8.269 14.927 1.00 84.56 207 VAL A O 1
ATOM 1644 N N . ARG A 1 208 ? -7.545 8.226 13.977 1.00 78.12 208 ARG A N 1
ATOM 1645 C CA . ARG A 1 208 ? -7.021 9.451 14.621 1.00 78.12 208 ARG A CA 1
ATOM 1646 C C . ARG A 1 208 ? -7.757 10.714 14.176 1.00 78.12 208 ARG A C 1
ATOM 1648 O O . ARG A 1 208 ? -7.753 11.690 14.922 1.00 78.12 208 ARG A O 1
ATOM 1655 N N . ALA A 1 209 ? -8.370 10.706 12.994 1.00 66.38 209 ALA A N 1
ATOM 1656 C CA . ALA A 1 209 ? -9.194 11.822 12.549 1.00 66.38 209 ALA A CA 1
ATOM 1657 C C . ALA A 1 209 ? -10.338 12.079 13.550 1.00 66.38 209 ALA A C 1
ATOM 1659 O O . ALA A 1 209 ? -10.899 11.153 14.147 1.00 66.38 209 ALA A O 1
ATOM 1660 N N . ASP A 1 210 ? -10.688 13.344 13.770 1.00 66.62 210 ASP A N 1
ATOM 1661 C CA . ASP A 1 210 ? -11.834 13.668 14.611 1.00 66.62 210 ASP A CA 1
ATOM 1662 C C . ASP A 1 210 ? -13.126 13.437 13.817 1.00 66.62 210 ASP A C 1
ATOM 1664 O O . ASP A 1 210 ? -13.555 14.292 13.049 1.00 66.62 210 ASP A O 1
ATOM 1668 N N . TRP A 1 211 ? -13.705 12.240 13.935 1.00 75.06 211 TRP A N 1
ATOM 1669 C CA . TRP A 1 211 ? -14.919 11.867 13.213 1.00 75.06 211 TRP A CA 1
ATOM 1670 C C . TRP A 1 211 ? -16.102 11.530 14.141 1.00 75.06 211 TRP A C 1
ATOM 1672 O O . TRP A 1 211 ? -15.917 10.990 15.240 1.00 75.06 211 TRP A O 1
ATOM 1682 N N . PRO A 1 212 ? -17.339 11.895 13.764 1.00 76.50 212 PRO A N 1
ATOM 1683 C CA . PRO A 1 212 ? -18.502 11.766 14.639 1.00 76.50 212 PRO A CA 1
ATOM 1684 C C . PRO A 1 212 ? -18.867 10.298 14.871 1.00 76.50 212 PRO A C 1
ATOM 1686 O O . PRO A 1 212 ? -18.738 9.479 13.970 1.00 76.50 212 PRO A O 1
ATOM 1689 N N . ALA A 1 213 ? -19.398 9.951 16.048 1.00 80.25 213 ALA A N 1
ATOM 1690 C CA . ALA A 1 213 ? -19.758 8.563 16.365 1.00 80.25 213 ALA A CA 1
ATOM 1691 C C . ALA A 1 213 ? -20.721 7.918 15.348 1.00 80.25 213 ALA A C 1
ATOM 1693 O O . ALA A 1 213 ? -20.657 6.709 15.135 1.00 80.25 213 ALA A O 1
ATOM 1694 N N . SER A 1 214 ? -21.525 8.717 14.640 1.00 79.31 214 SER A N 1
ATOM 1695 C CA . SER A 1 214 ? -22.390 8.265 13.544 1.00 79.31 214 SER A CA 1
ATOM 1696 C C . SER A 1 214 ? -21.648 7.603 12.376 1.00 79.31 214 SER A C 1
ATOM 1698 O O . SER A 1 214 ? -22.240 6.791 11.672 1.00 79.31 214 SER A O 1
ATOM 1700 N N . GLN A 1 215 ? -20.361 7.894 12.169 1.00 79.62 215 GLN A N 1
ATOM 1701 C CA . GLN A 1 215 ? -19.551 7.252 11.126 1.00 79.62 215 GLN A CA 1
ATOM 1702 C C . GLN A 1 215 ? -18.867 5.962 11.621 1.00 79.62 215 GLN A C 1
ATOM 1704 O O . GLN A 1 215 ? -18.117 5.342 10.870 1.00 79.62 215 GLN A O 1
ATOM 1709 N N . THR A 1 216 ? -19.140 5.502 12.856 1.00 84.81 216 THR A N 1
ATOM 1710 C CA . THR A 1 216 ? -18.415 4.354 13.446 1.00 84.81 216 THR A CA 1
ATOM 1711 C C . THR A 1 216 ? -18.703 3.101 12.677 1.00 84.81 216 THR A C 1
ATOM 1713 O O . THR A 1 216 ? -17.791 2.370 12.307 1.00 84.81 216 THR A O 1
ATOM 1716 N N . ARG A 1 217 ? -19.965 2.937 12.312 1.00 83.62 217 ARG A N 1
ATOM 1717 C CA . ARG A 1 217 ? -20.420 1.859 11.459 1.00 83.62 217 ARG A CA 1
ATOM 1718 C C . ARG A 1 217 ? -19.623 1.740 10.155 1.00 83.62 217 ARG A C 1
ATOM 1720 O O . ARG A 1 217 ? -19.240 0.632 9.806 1.00 83.62 217 ARG A O 1
ATOM 1727 N N . GLN A 1 218 ? -19.291 2.853 9.495 1.00 83.75 218 GLN A N 1
ATOM 1728 C CA . GLN A 1 218 ? -18.507 2.830 8.255 1.00 83.75 218 GLN A CA 1
ATOM 1729 C C . GLN A 1 218 ? -17.108 2.231 8.469 1.00 83.75 218 GLN A C 1
ATOM 1731 O O . GLN A 1 218 ? -16.642 1.449 7.649 1.00 83.75 218 GLN A O 1
ATOM 1736 N N . VAL A 1 219 ? -16.449 2.560 9.584 1.00 84.06 219 VAL A N 1
ATOM 1737 C CA . VAL A 1 219 ? -15.141 1.982 9.942 1.00 84.06 219 VAL A CA 1
ATOM 1738 C C . VAL A 1 219 ? -15.256 0.484 10.227 1.00 84.06 219 VAL A C 1
ATOM 1740 O O . VAL A 1 219 ? -14.382 -0.286 9.834 1.00 84.06 219 VAL A O 1
ATOM 1743 N N . LEU A 1 220 ? -16.323 0.065 10.912 1.00 81.00 220 LEU A N 1
ATOM 1744 C CA . LEU A 1 220 ? -16.532 -1.334 11.303 1.00 81.00 220 LEU A CA 1
ATOM 1745 C C . LEU A 1 220 ? -16.886 -2.228 10.107 1.00 81.00 220 LEU A C 1
ATOM 1747 O O . LEU A 1 220 ? -16.452 -3.378 10.047 1.00 81.00 220 LEU A O 1
ATOM 1751 N N . GLU A 1 221 ? -17.642 -1.694 9.149 1.00 85.75 221 GLU A N 1
ATOM 1752 C CA . GLU A 1 221 ? -18.081 -2.402 7.941 1.00 85.75 221 GLU A CA 1
ATOM 1753 C C . GLU A 1 221 ? -17.029 -2.383 6.818 1.00 85.75 221 GLU A C 1
ATOM 1755 O O . GLU A 1 221 ? -17.232 -3.003 5.771 1.00 85.75 221 GLU A O 1
ATOM 1760 N N . ALA A 1 222 ? -15.884 -1.731 7.047 1.00 85.56 222 ALA A N 1
ATOM 1761 C CA . ALA A 1 222 ? -14.851 -1.566 6.041 1.00 85.56 222 ALA A CA 1
ATOM 1762 C C . ALA A 1 222 ? -14.259 -2.907 5.554 1.00 85.56 222 ALA A C 1
ATOM 1764 O O . ALA A 1 222 ? -13.859 -3.803 6.322 1.00 85.56 222 ALA A O 1
ATOM 1765 N N . ARG A 1 223 ? -14.135 -3.038 4.233 1.00 88.19 223 ARG A N 1
ATOM 1766 C CA . ARG A 1 223 ? -13.547 -4.180 3.520 1.00 88.19 223 ARG A CA 1
ATOM 1767 C C . ARG A 1 223 ? -12.024 -4.071 3.446 1.00 88.19 223 ARG A C 1
ATOM 1769 O O . ARG A 1 223 ? -11.439 -4.041 2.373 1.00 88.19 223 ARG A O 1
ATOM 1776 N N . VAL A 1 224 ? -11.386 -4.037 4.611 1.00 87.69 224 VAL A N 1
ATOM 1777 C CA . VAL A 1 224 ? -9.922 -3.966 4.750 1.00 87.69 224 VAL A CA 1
ATOM 1778 C C . VAL A 1 224 ? -9.307 -5.343 5.055 1.00 87.69 224 VAL A C 1
ATOM 1780 O O . VAL A 1 224 ? -10.029 -6.244 5.508 1.00 87.69 224 VAL A O 1
ATOM 1783 N N . PRO A 1 225 ? -7.981 -5.527 4.877 1.00 87.88 225 PRO A N 1
ATOM 1784 C CA . PRO A 1 225 ? -7.293 -6.752 5.281 1.00 87.88 225 PRO A CA 1
ATOM 1785 C C . PRO A 1 225 ? -7.557 -7.116 6.749 1.00 87.88 225 PRO A C 1
ATOM 1787 O O . PRO A 1 225 ? -7.596 -6.242 7.617 1.00 87.88 225 PRO A O 1
ATOM 1790 N N . THR A 1 226 ? -7.679 -8.412 7.059 1.00 85.44 226 THR A N 1
ATOM 1791 C CA . THR A 1 226 ? -8.082 -8.896 8.396 1.00 85.44 226 THR A CA 1
ATOM 1792 C C . THR A 1 226 ? -7.232 -8.318 9.527 1.00 85.44 226 THR A C 1
ATOM 1794 O O . THR A 1 226 ? -7.779 -7.917 10.548 1.00 85.44 226 THR A O 1
ATOM 1797 N N . LYS A 1 227 ? -5.908 -8.202 9.345 1.00 89.06 227 LYS A N 1
ATOM 1798 C CA . LYS A 1 227 ? -5.010 -7.611 10.355 1.00 89.06 227 LYS A CA 1
ATOM 1799 C C . LYS A 1 227 ? -5.353 -6.147 10.650 1.00 89.06 227 LYS A C 1
ATOM 1801 O O . LYS A 1 227 ? -5.380 -5.753 11.814 1.00 89.06 227 LYS A O 1
ATOM 1806 N N . VAL A 1 228 ? -5.644 -5.365 9.607 1.00 90.31 228 VAL A N 1
ATOM 1807 C CA . VAL A 1 228 ? -6.055 -3.957 9.725 1.00 90.31 228 VAL A CA 1
ATOM 1808 C C . VAL A 1 228 ? -7.427 -3.864 10.375 1.00 90.31 228 VAL A C 1
ATOM 1810 O O . VAL A 1 228 ? -7.609 -3.042 11.264 1.00 90.31 228 VAL A O 1
ATOM 1813 N N . ARG A 1 229 ? -8.364 -4.754 10.025 1.00 87.62 229 ARG A N 1
ATOM 1814 C CA . ARG A 1 229 ? -9.681 -4.825 10.677 1.00 87.62 229 ARG A CA 1
ATOM 1815 C C . ARG A 1 229 ? -9.555 -5.040 12.187 1.00 87.62 229 ARG A C 1
ATOM 1817 O O . ARG A 1 229 ? -10.152 -4.299 12.963 1.00 87.62 229 ARG A O 1
ATOM 1824 N N . SER A 1 230 ? -8.738 -6.001 12.617 1.00 84.25 230 SER A N 1
ATOM 1825 C CA . SER A 1 230 ? -8.494 -6.249 14.044 1.00 84.25 230 SER A CA 1
ATOM 1826 C C . SER A 1 230 ? -7.889 -5.034 14.745 1.00 84.25 230 SER A C 1
ATOM 1828 O O . SER A 1 230 ? -8.277 -4.706 15.867 1.00 84.25 230 SER A O 1
ATOM 1830 N N . ALA A 1 231 ? -6.938 -4.367 14.088 1.00 88.75 231 ALA A N 1
ATOM 1831 C CA . ALA A 1 231 ? -6.317 -3.160 14.607 1.00 88.75 231 ALA A CA 1
ATOM 1832 C C . ALA A 1 231 ? -7.322 -1.999 14.706 1.00 88.75 231 ALA A C 1
ATOM 1834 O O . ALA A 1 231 ? -7.370 -1.332 15.733 1.00 88.75 231 ALA A O 1
ATOM 1835 N N . LEU A 1 232 ? -8.197 -1.805 13.713 1.00 87.94 232 LEU A N 1
ATOM 1836 C CA . LEU A 1 232 ? -9.252 -0.784 13.746 1.00 87.94 232 LEU A CA 1
ATOM 1837 C C . LEU A 1 232 ? -10.152 -0.942 14.971 1.00 87.94 232 LEU A C 1
ATOM 1839 O O . LEU A 1 232 ? -10.364 0.035 15.688 1.00 87.94 232 LEU A O 1
ATOM 1843 N N . PHE A 1 233 ? -10.614 -2.159 15.272 1.00 85.31 233 PHE A N 1
ATOM 1844 C CA . PHE A 1 233 ? -11.433 -2.377 16.466 1.00 85.31 233 PHE A CA 1
ATOM 1845 C C . PHE A 1 233 ? -10.687 -2.041 17.757 1.00 85.31 233 PHE A C 1
ATOM 1847 O O . PHE A 1 233 ? -11.232 -1.371 18.635 1.00 85.31 233 PHE A O 1
ATOM 1854 N N . ARG A 1 234 ? -9.420 -2.463 17.872 1.00 84.56 234 ARG A N 1
ATOM 1855 C CA . ARG A 1 234 ? -8.590 -2.121 19.035 1.00 84.56 234 ARG A CA 1
ATOM 1856 C C . ARG A 1 234 ? -8.427 -0.616 19.178 1.00 84.56 234 ARG A C 1
ATOM 1858 O O . ARG A 1 234 ? -8.599 -0.091 20.275 1.00 84.56 234 ARG A O 1
ATOM 1865 N N . GLN A 1 235 ? -8.155 0.085 18.086 1.00 86.75 235 GLN A N 1
ATOM 1866 C CA . GLN A 1 235 ? -7.967 1.528 18.111 1.00 86.75 235 GLN A CA 1
ATOM 1867 C C . GLN A 1 235 ? -9.261 2.280 18.469 1.00 86.75 235 GLN A C 1
ATOM 1869 O O . GLN A 1 235 ? -9.209 3.210 19.274 1.00 86.75 235 GLN A O 1
ATOM 1874 N N . VAL A 1 236 ? -10.429 1.847 17.973 1.00 85.31 236 VAL A N 1
ATOM 1875 C CA . VAL A 1 236 ? -11.732 2.413 18.379 1.00 85.31 236 VAL A CA 1
ATOM 1876 C C . VAL A 1 236 ? -11.962 2.239 19.885 1.00 85.31 236 VAL A C 1
ATOM 1878 O O . VAL A 1 236 ? -12.319 3.207 20.555 1.00 85.31 236 VAL A O 1
ATOM 1881 N N . MET A 1 237 ? -11.679 1.053 20.440 1.00 79.62 237 MET A N 1
ATOM 1882 C CA . MET A 1 237 ? -11.786 0.803 21.886 1.00 79.62 237 MET A CA 1
ATOM 1883 C C . MET A 1 237 ? -10.815 1.656 22.714 1.00 79.62 237 MET A C 1
ATOM 1885 O O . MET A 1 237 ? -11.191 2.190 23.759 1.00 79.62 237 MET A O 1
ATOM 1889 N N . HIS A 1 238 ? -9.558 1.775 22.275 1.00 77.75 238 HIS A N 1
ATOM 1890 C CA . HIS A 1 238 ? -8.501 2.439 23.041 1.00 77.75 238 HIS A CA 1
ATOM 1891 C C . HIS A 1 238 ? -8.619 3.964 23.066 1.00 77.75 238 HIS A C 1
ATOM 1893 O O . HIS A 1 238 ? -8.241 4.575 24.064 1.00 77.75 238 HIS A O 1
ATOM 1899 N N . GLN A 1 239 ? -9.169 4.592 22.022 1.00 75.50 239 GLN A N 1
ATOM 1900 C CA . GLN A 1 239 ? -9.311 6.052 21.970 1.00 75.50 239 GLN A CA 1
ATOM 1901 C C . GLN A 1 239 ? -10.342 6.624 22.960 1.00 75.50 239 GLN A C 1
ATOM 1903 O O . GLN A 1 239 ? -10.406 7.838 23.139 1.00 75.50 239 GLN A O 1
ATOM 1908 N N . GLY A 1 240 ? -11.132 5.779 23.631 1.00 59.91 240 GLY A N 1
ATOM 1909 C CA . GLY A 1 240 ? -11.872 6.168 24.836 1.00 59.91 240 GLY A CA 1
ATOM 1910 C C . GLY A 1 240 ? -13.066 7.104 24.622 1.00 59.91 240 GLY A C 1
ATOM 1911 O O . GLY A 1 240 ? -13.593 7.630 25.602 1.00 59.91 240 GLY A O 1
ATOM 1912 N N . ARG A 1 241 ? -13.530 7.303 23.381 1.00 78.56 241 ARG A N 1
ATOM 1913 C CA . ARG A 1 241 ? -14.779 8.034 23.119 1.00 78.56 241 ARG A CA 1
ATOM 1914 C C . ARG A 1 241 ? -15.968 7.109 23.348 1.00 78.56 241 ARG A C 1
ATOM 1916 O O . ARG A 1 241 ? -16.150 6.144 22.607 1.00 78.56 241 ARG A O 1
ATOM 1923 N N . VAL A 1 242 ? -16.737 7.397 24.397 1.00 80.94 242 VAL A N 1
ATOM 1924 C CA . VAL A 1 242 ? -17.840 6.556 24.890 1.00 80.94 242 VAL A CA 1
ATOM 1925 C C . VAL A 1 242 ? -18.822 6.230 23.770 1.00 80.94 242 VAL A C 1
ATOM 1927 O O . VAL A 1 242 ? -19.165 5.068 23.589 1.00 80.94 242 VAL A O 1
ATOM 1930 N N . GLU A 1 243 ? -19.184 7.221 22.961 1.00 84.50 243 GLU A N 1
ATOM 1931 C CA . GLU A 1 243 ? -20.167 7.090 21.889 1.00 84.50 243 GLU A CA 1
ATOM 1932 C C . GLU A 1 243 ? -19.689 6.138 20.783 1.00 84.50 243 GLU A C 1
ATOM 1934 O O . GLU A 1 243 ? -20.452 5.297 20.320 1.00 84.50 243 GLU A O 1
ATOM 1939 N N . ARG A 1 244 ? -18.410 6.209 20.389 1.00 85.44 244 ARG A N 1
ATOM 1940 C CA . ARG A 1 244 ? -17.843 5.310 19.364 1.00 85.44 244 ARG A CA 1
ATOM 1941 C C . ARG A 1 244 ? -17.735 3.875 19.881 1.00 85.44 244 ARG A C 1
ATOM 1943 O O . ARG A 1 244 ? -18.039 2.928 19.161 1.00 85.44 244 ARG A O 1
ATOM 1950 N N . THR A 1 245 ? -17.326 3.717 21.139 1.00 84.44 245 THR A N 1
ATOM 1951 C CA . THR A 1 245 ? -17.257 2.406 21.797 1.00 84.44 245 THR A CA 1
ATOM 1952 C C . THR A 1 245 ? -18.643 1.776 21.926 1.00 84.44 245 THR A C 1
ATOM 1954 O O . THR A 1 245 ? -18.782 0.578 21.695 1.00 84.44 245 THR A O 1
ATOM 1957 N N . LEU A 1 246 ? -19.671 2.570 22.243 1.00 85.12 246 LEU A N 1
ATOM 1958 C CA . LEU A 1 246 ? -21.063 2.118 22.295 1.00 85.12 246 LEU A CA 1
ATOM 1959 C C . LEU A 1 246 ? -21.559 1.624 20.938 1.00 85.12 246 LEU A C 1
ATOM 1961 O O . LEU A 1 246 ? -22.074 0.512 20.851 1.00 85.12 246 LEU A O 1
ATOM 1965 N N . GLU A 1 247 ? -21.353 2.407 19.878 1.00 86.56 247 GLU A N 1
ATOM 1966 C CA . GLU A 1 247 ? -21.719 2.004 18.514 1.00 86.56 247 GLU A CA 1
ATOM 1967 C C . GLU A 1 247 ? -21.018 0.708 18.092 1.00 86.56 247 GLU A C 1
ATOM 1969 O O . GLU A 1 247 ? -21.636 -0.176 17.504 1.00 86.56 247 GLU A O 1
ATOM 1974 N N . MET A 1 248 ? -19.744 0.545 18.455 1.00 87.06 248 MET A N 1
ATOM 1975 C CA . MET A 1 248 ? -19.013 -0.694 18.202 1.00 87.06 248 MET A CA 1
ATOM 1976 C C . MET A 1 248 ? -19.597 -1.889 18.965 1.00 87.06 248 MET A C 1
ATOM 1978 O O . MET A 1 248 ? -19.762 -2.955 18.375 1.00 87.06 248 MET A O 1
ATOM 1982 N N . LEU A 1 249 ? -19.922 -1.738 20.252 1.00 85.81 249 LEU A N 1
ATOM 1983 C CA . LEU A 1 249 ? -20.528 -2.816 21.039 1.00 85.81 249 LEU A CA 1
ATOM 1984 C C . LEU A 1 249 ? -21.904 -3.220 20.493 1.00 85.81 249 LEU A C 1
ATOM 1986 O O . LEU A 1 249 ? -22.170 -4.415 20.362 1.00 85.81 249 LEU A O 1
ATOM 1990 N N . ARG A 1 250 ? -22.747 -2.245 20.122 1.00 85.88 250 ARG A N 1
ATOM 1991 C CA . ARG A 1 250 ? -24.041 -2.491 19.460 1.00 85.88 250 ARG A CA 1
ATOM 1992 C C . ARG A 1 250 ? -23.841 -3.265 18.158 1.00 85.88 250 ARG A C 1
ATOM 1994 O O . ARG A 1 250 ? -24.433 -4.321 17.969 1.00 85.88 250 ARG A O 1
ATOM 2001 N N . TRP A 1 251 ? -22.910 -2.820 17.318 1.00 86.44 251 TRP A N 1
ATOM 2002 C CA . TRP A 1 251 ? -22.616 -3.494 16.057 1.00 86.44 251 TRP A CA 1
ATOM 2003 C C . TRP A 1 251 ? -22.102 -4.933 16.247 1.00 86.44 251 TRP A C 1
ATOM 2005 O O . TRP A 1 251 ? -22.530 -5.829 15.520 1.00 86.44 251 TRP A O 1
ATOM 2015 N N . LEU A 1 252 ? -21.232 -5.190 17.234 1.00 85.00 252 LEU A N 1
ATOM 2016 C CA . LEU A 1 252 ? -20.767 -6.546 17.572 1.00 85.00 252 LEU A CA 1
ATOM 2017 C C . LEU A 1 252 ? -21.903 -7.442 18.082 1.00 85.00 252 LEU A C 1
ATOM 2019 O O . LEU A 1 252 ? -21.914 -8.641 17.796 1.00 85.00 252 LEU A O 1
ATOM 2023 N N . ASN A 1 253 ? -22.848 -6.868 18.829 1.00 84.25 253 ASN A N 1
ATOM 2024 C CA . ASN A 1 253 ? -24.035 -7.577 19.291 1.00 84.25 253 ASN A CA 1
ATOM 2025 C C . ASN A 1 253 ? -24.953 -7.983 18.129 1.00 84.25 253 ASN A C 1
ATOM 2027 O O . ASN A 1 253 ? -25.483 -9.092 18.156 1.00 84.25 253 ASN A O 1
ATOM 2031 N N . ASP A 1 254 ? -25.089 -7.125 17.116 1.00 83.69 254 ASP A N 1
ATOM 2032 C CA . ASP A 1 254 ? -25.943 -7.362 15.945 1.00 83.69 254 ASP A CA 1
ATOM 2033 C C . ASP A 1 254 ? -25.289 -8.303 14.915 1.00 83.69 254 ASP A C 1
ATOM 2035 O O . ASP A 1 254 ? -25.976 -9.034 14.204 1.00 83.69 254 ASP A O 1
ATOM 2039 N N . ASN A 1 255 ? -23.953 -8.335 14.851 1.00 78.06 255 ASN A N 1
ATOM 2040 C CA . ASN A 1 255 ? -23.179 -9.086 13.852 1.00 78.06 255 ASN A CA 1
ATOM 2041 C C . ASN A 1 255 ? -22.444 -10.298 14.455 1.00 78.06 255 ASN A C 1
ATOM 2043 O O . ASN A 1 255 ? -21.274 -10.566 14.149 1.00 78.06 255 ASN A O 1
ATOM 2047 N N . ARG A 1 256 ? -23.126 -11.051 15.329 1.00 70.56 256 ARG A N 1
ATOM 2048 C CA . ARG A 1 256 ? -22.553 -12.219 16.027 1.00 70.56 256 ARG A CA 1
ATOM 2049 C C . ARG A 1 256 ? -21.960 -13.219 15.027 1.00 70.56 256 ARG A C 1
ATOM 2051 O O . ARG A 1 256 ? -22.647 -13.705 14.136 1.00 70.56 256 ARG A O 1
ATOM 2058 N N . GLY A 1 257 ? -20.675 -13.542 15.186 1.00 61.78 257 GLY A N 1
ATOM 2059 C CA . GLY A 1 257 ? -19.972 -14.525 14.351 1.00 61.78 257 GLY A CA 1
ATOM 2060 C C . GLY A 1 257 ? -19.475 -14.015 12.990 1.00 61.78 257 GLY A C 1
ATOM 2061 O O . GLY A 1 257 ? -18.737 -14.737 12.325 1.00 61.78 257 GLY A O 1
ATOM 2062 N N . ALA A 1 258 ? -19.793 -12.778 12.588 1.00 58.59 258 ALA A N 1
ATOM 2063 C CA . ALA A 1 258 ? -19.296 -12.190 11.336 1.00 58.59 258 ALA A CA 1
ATOM 2064 C C . ALA A 1 258 ? -17.837 -11.700 11.432 1.00 58.59 258 ALA A C 1
ATOM 2066 O O . ALA A 1 258 ? -17.181 -11.423 10.427 1.00 58.59 258 ALA A O 1
ATOM 2067 N N . VAL A 1 259 ? -17.314 -11.584 12.653 1.00 58.28 259 VAL A N 1
ATOM 2068 C CA . VAL A 1 259 ? -16.048 -10.916 12.938 1.00 58.28 259 VAL A CA 1
ATOM 2069 C C . VAL A 1 259 ? -15.003 -11.950 13.331 1.00 58.28 259 VAL A C 1
ATOM 2071 O O . VAL A 1 259 ? -14.830 -12.268 14.503 1.00 58.28 259 VAL A O 1
ATOM 2074 N N . GLY A 1 260 ? -14.266 -12.468 12.349 1.00 53.66 260 GLY A N 1
ATOM 2075 C CA . GLY A 1 260 ? -13.215 -13.476 12.551 1.00 53.66 260 GLY A CA 1
ATOM 2076 C C . GLY A 1 260 ? -12.002 -13.035 13.392 1.00 53.66 260 GLY A C 1
ATOM 2077 O O . GLY A 1 260 ? -10.978 -13.707 13.348 1.00 53.66 260 GLY A O 1
ATOM 2078 N N . ALA A 1 261 ? -12.074 -11.909 14.114 1.00 56.06 261 ALA A N 1
ATOM 2079 C CA . ALA A 1 261 ? -10.950 -11.369 14.878 1.00 56.06 261 ALA A CA 1
ATOM 2080 C C . ALA A 1 261 ? -11.284 -10.603 16.176 1.00 56.06 261 ALA A C 1
ATOM 2082 O O . ALA A 1 261 ? -10.349 -10.202 16.867 1.00 56.06 261 ALA A O 1
ATOM 2083 N N . LEU A 1 262 ? -12.560 -10.368 16.508 1.00 70.19 262 LEU A N 1
ATOM 2084 C CA . LEU A 1 262 ? -12.954 -9.779 17.793 1.00 70.19 262 LEU A CA 1
ATOM 2085 C C . LEU A 1 262 ? -14.383 -10.207 18.145 1.00 70.19 262 LEU A C 1
ATOM 2087 O O . LEU A 1 262 ? -15.310 -9.934 17.381 1.00 70.19 262 LEU A O 1
ATOM 2091 N N . SER A 1 263 ? -14.568 -10.872 19.286 1.00 78.81 263 SER A N 1
ATOM 2092 C CA . SER A 1 263 ? -15.902 -11.204 19.801 1.00 78.81 263 SER A CA 1
ATOM 2093 C C . SER A 1 263 ? -16.439 -10.097 20.712 1.00 78.81 263 SER A C 1
ATOM 2095 O O . SER A 1 263 ? -15.675 -9.298 21.258 1.00 78.81 263 SER A O 1
ATOM 2097 N N . LEU A 1 264 ? -17.762 -10.064 20.905 1.00 82.50 264 LEU A N 1
ATOM 2098 C CA . LEU A 1 264 ? -18.386 -9.181 21.894 1.00 82.50 264 LEU A CA 1
ATOM 2099 C C . LEU A 1 264 ? -17.779 -9.411 23.287 1.00 82.50 264 LEU A C 1
ATOM 2101 O O . LEU A 1 264 ? -17.406 -8.457 23.959 1.00 82.50 264 LEU A O 1
ATOM 2105 N N . ASP A 1 265 ? -17.597 -10.671 23.677 1.00 82.56 265 ASP A N 1
ATOM 2106 C CA . ASP A 1 265 ? -17.034 -11.060 24.972 1.00 82.56 265 ASP A CA 1
ATOM 2107 C C . ASP A 1 265 ? -15.613 -10.502 25.142 1.00 82.56 265 ASP A C 1
ATOM 2109 O O . ASP A 1 265 ? -15.286 -9.882 26.155 1.00 82.56 265 ASP A O 1
ATOM 2113 N N . GLU A 1 266 ? -14.774 -10.638 24.112 1.00 82.50 266 GLU A N 1
ATOM 2114 C CA . GLU A 1 266 ? -13.422 -10.085 24.113 1.00 82.50 266 GLU A CA 1
ATOM 2115 C C . GLU A 1 266 ? -13.435 -8.552 24.206 1.00 82.50 266 GLU A C 1
ATOM 2117 O O . GLU A 1 266 ? -12.654 -7.980 24.970 1.00 82.50 266 GLU A O 1
ATOM 2122 N N . ALA A 1 267 ? -14.343 -7.878 23.496 1.00 83.38 267 ALA A N 1
ATOM 2123 C CA . ALA A 1 267 ? -14.490 -6.426 23.574 1.00 83.38 267 ALA A CA 1
ATOM 2124 C C . ALA A 1 267 ? -14.894 -5.968 24.987 1.00 83.38 267 ALA A C 1
ATOM 2126 O O . ALA A 1 267 ? -14.258 -5.075 25.555 1.00 83.38 267 ALA A O 1
ATOM 2127 N N . LEU A 1 268 ? -15.888 -6.623 25.595 1.00 86.19 268 LEU A N 1
ATOM 2128 C CA . LEU A 1 268 ? -16.361 -6.326 26.951 1.00 86.19 268 LEU A CA 1
ATOM 2129 C C . LEU A 1 268 ? -15.233 -6.439 27.982 1.00 86.19 268 LEU A C 1
ATOM 2131 O O . LEU A 1 268 ? -15.052 -5.542 28.808 1.00 86.19 268 LEU A O 1
ATOM 2135 N N . THR A 1 269 ? -14.401 -7.481 27.890 1.00 83.88 269 THR A N 1
ATOM 2136 C CA . THR A 1 269 ? -13.257 -7.637 28.804 1.00 83.88 269 THR A CA 1
ATOM 2137 C C . THR A 1 269 ? -12.154 -6.596 28.607 1.00 83.88 269 THR A C 1
ATOM 2139 O O . THR A 1 269 ? -11.350 -6.399 29.516 1.00 83.88 269 THR A O 1
ATOM 2142 N N . ARG A 1 270 ? -12.084 -5.875 27.485 1.00 82.31 270 ARG A N 1
ATOM 2143 C CA . ARG A 1 270 ? -10.990 -4.921 27.201 1.00 82.31 270 ARG A CA 1
ATOM 2144 C C . ARG A 1 270 ? -11.363 -3.457 27.427 1.00 82.31 270 ARG A C 1
ATOM 2146 O O . ARG A 1 270 ? -10.474 -2.614 27.551 1.00 82.31 270 ARG A O 1
ATOM 2153 N N . ILE A 1 271 ? -12.652 -3.143 27.524 1.00 84.88 271 ILE A N 1
ATOM 2154 C CA . ILE A 1 271 ? -13.128 -1.774 27.741 1.00 84.88 271 ILE A CA 1
ATOM 2155 C C . ILE A 1 271 ? -12.919 -1.347 29.201 1.00 84.88 271 ILE A C 1
ATOM 2157 O O . ILE A 1 271 ? -13.321 -2.027 30.146 1.00 84.88 271 ILE A O 1
ATOM 2161 N N . ASN A 1 272 ? -12.321 -0.164 29.375 1.00 82.56 272 ASN A N 1
ATOM 2162 C CA . ASN A 1 272 ? -12.031 0.448 30.678 1.00 82.56 272 ASN A CA 1
ATOM 2163 C C . ASN A 1 272 ? -12.974 1.620 31.024 1.00 82.56 272 ASN A C 1
ATOM 2165 O O . ASN A 1 272 ? -12.652 2.455 31.869 1.00 82.56 272 ASN A O 1
ATOM 2169 N N . SER A 1 273 ? -14.138 1.701 30.372 1.00 85.44 273 SER A N 1
ATOM 2170 C CA . SER A 1 273 ? -15.145 2.746 30.592 1.00 85.44 273 SER A CA 1
ATOM 2171 C C . SER A 1 273 ? -16.417 2.160 31.200 1.00 85.44 273 SER A C 1
ATOM 2173 O O . SER A 1 273 ? -17.168 1.469 30.515 1.00 85.44 273 SER A O 1
ATOM 2175 N N . PHE A 1 274 ? -16.678 2.476 32.474 1.00 87.44 274 PHE A N 1
ATOM 2176 C CA . PHE A 1 274 ? -17.918 2.072 33.147 1.00 87.44 274 PHE A CA 1
ATOM 2177 C C . PHE A 1 274 ? -19.153 2.617 32.422 1.00 87.44 274 PHE A C 1
ATOM 2179 O O . PHE A 1 274 ? -20.107 1.883 32.216 1.00 87.44 274 PHE A O 1
ATOM 2186 N N . THR A 1 275 ? -19.126 3.888 32.009 1.00 86.12 275 THR A N 1
ATOM 2187 C CA . THR A 1 275 ? -20.258 4.535 31.328 1.00 86.12 275 THR A CA 1
ATOM 2188 C C . THR A 1 275 ? -20.599 3.828 30.018 1.00 86.12 275 THR A C 1
ATOM 2190 O O . THR A 1 275 ? -21.743 3.443 29.833 1.00 86.12 275 THR A O 1
ATOM 2193 N N . ALA A 1 276 ? -19.604 3.553 29.164 1.00 84.38 276 ALA A N 1
ATOM 2194 C CA . ALA A 1 276 ? -19.840 2.841 27.905 1.00 84.38 276 ALA A CA 1
ATOM 2195 C C . ALA A 1 276 ? -20.410 1.432 28.135 1.00 84.38 276 ALA A C 1
ATOM 2197 O O . ALA A 1 276 ? -21.322 1.007 27.439 1.00 84.38 276 ALA A O 1
ATOM 2198 N N . LEU A 1 277 ? -19.897 0.702 29.128 1.00 86.94 277 LEU A N 1
ATOM 2199 C CA . LEU A 1 277 ? -20.411 -0.632 29.443 1.00 86.94 277 LEU A CA 1
ATOM 2200 C C . LEU A 1 277 ? -21.834 -0.580 30.014 1.00 86.94 277 LEU A C 1
ATOM 2202 O O . LEU A 1 277 ? -22.648 -1.441 29.698 1.00 86.94 277 LEU A O 1
ATOM 2206 N N . PHE A 1 278 ? -22.137 0.409 30.858 1.00 89.69 278 PHE A N 1
ATOM 2207 C CA . PHE A 1 278 ? -23.430 0.518 31.531 1.00 89.69 278 PHE A CA 1
ATOM 2208 C C . PHE A 1 278 ? -24.534 0.980 30.580 1.00 89.69 278 PHE A C 1
ATOM 2210 O O . PHE A 1 278 ? -25.640 0.442 30.623 1.00 89.69 278 PHE A O 1
ATOM 2217 N N . ASP A 1 279 ? -24.230 1.937 29.706 1.00 87.25 279 ASP A N 1
ATOM 2218 C CA . ASP A 1 279 ? -25.165 2.403 28.684 1.00 87.25 279 ASP A CA 1
ATOM 2219 C C . ASP A 1 279 ? -25.453 1.267 27.687 1.00 87.25 279 ASP A C 1
ATOM 2221 O O . ASP A 1 279 ? -26.614 0.957 27.437 1.00 87.25 279 ASP A O 1
ATOM 2225 N N . PHE A 1 280 ? -24.424 0.531 27.242 1.00 87.94 280 PHE A N 1
ATOM 2226 C CA . PHE A 1 280 ? -24.611 -0.676 26.428 1.00 87.94 280 PHE A CA 1
ATOM 2227 C C . PHE A 1 280 ? -25.484 -1.723 27.132 1.00 87.94 280 PHE A C 1
ATOM 2229 O O . PHE A 1 280 ? -26.430 -2.238 26.543 1.00 87.94 280 PHE A O 1
ATOM 2236 N N . ALA A 1 281 ? -25.202 -2.022 28.404 1.00 87.38 281 ALA A N 1
ATOM 2237 C CA . ALA A 1 281 ? -26.002 -2.959 29.188 1.00 87.38 281 ALA A CA 1
ATOM 2238 C C . ALA A 1 281 ? -27.471 -2.520 29.270 1.00 87.38 281 ALA A C 1
ATOM 2240 O O . ALA A 1 281 ? -28.377 -3.336 29.115 1.00 87.38 281 ALA A O 1
ATOM 2241 N N . SER A 1 282 ? -27.710 -1.227 29.483 1.00 86.69 282 SER A N 1
ATOM 2242 C CA . SER A 1 282 ? -29.062 -0.674 29.584 1.00 86.69 282 SER A CA 1
ATOM 2243 C C . SER A 1 282 ? -29.842 -0.865 28.285 1.00 86.69 282 SER A C 1
ATOM 2245 O O . SER A 1 282 ? -31.030 -1.174 28.341 1.00 86.69 282 SER A O 1
ATOM 2247 N N . ASP A 1 283 ? -29.156 -0.770 27.147 1.00 85.19 283 ASP A N 1
ATOM 2248 C CA . ASP A 1 283 ? -29.756 -0.899 25.823 1.00 85.19 283 ASP A CA 1
ATOM 2249 C C . ASP A 1 283 ? -30.055 -2.349 25.422 1.00 85.19 283 ASP A C 1
ATOM 2251 O O . ASP A 1 283 ? -31.106 -2.601 24.840 1.00 85.19 283 ASP A O 1
ATOM 2255 N N . VAL A 1 284 ? -29.147 -3.298 25.698 1.00 84.69 284 VAL A N 1
ATOM 2256 C CA . VAL A 1 284 ? -29.198 -4.633 25.061 1.00 84.69 284 VAL A CA 1
ATOM 2257 C C . VAL A 1 284 ? -29.246 -5.828 26.015 1.00 84.69 284 VAL A C 1
ATOM 2259 O O . VAL A 1 284 ? -29.270 -6.960 25.541 1.00 84.69 284 VAL A O 1
ATOM 2262 N N . HIS A 1 285 ? -29.233 -5.644 27.344 1.00 78.31 285 HIS A N 1
ATOM 2263 C CA . HIS A 1 285 ? -29.098 -6.778 28.284 1.00 78.31 285 HIS A CA 1
ATOM 2264 C C . HIS A 1 285 ? -30.149 -7.884 28.104 1.00 78.31 285 HIS A C 1
ATOM 2266 O O . HIS A 1 285 ? -29.835 -9.046 28.351 1.00 78.31 285 HIS A O 1
ATOM 2272 N N . MET A 1 286 ? -31.358 -7.546 27.649 1.00 81.69 286 MET A N 1
ATOM 2273 C CA . MET A 1 286 ? -32.425 -8.518 27.373 1.00 81.69 286 MET A CA 1
ATOM 2274 C C . MET A 1 286 ? -32.112 -9.445 26.187 1.00 81.69 286 MET A C 1
ATOM 2276 O O . MET A 1 286 ? -32.633 -10.555 26.127 1.00 81.69 286 MET A O 1
ATOM 2280 N N . ASP A 1 287 ? -31.240 -9.015 25.274 1.00 81.25 287 ASP A N 1
ATOM 2281 C CA . ASP A 1 287 ? -30.875 -9.749 24.058 1.00 81.25 287 ASP A CA 1
ATOM 2282 C C . ASP A 1 287 ? -29.579 -10.563 24.226 1.00 81.25 287 ASP A C 1
ATOM 2284 O O . ASP A 1 287 ? -29.170 -11.313 23.328 1.00 81.25 287 ASP A O 1
ATOM 2288 N N . LEU A 1 288 ? -28.892 -10.417 25.364 1.00 81.75 288 LEU A N 1
ATOM 2289 C CA . LEU A 1 288 ? -27.634 -11.102 25.651 1.00 81.75 288 LEU A CA 1
ATOM 2290 C C . LEU A 1 288 ? -27.873 -12.519 26.182 1.00 81.75 288 LEU A C 1
ATOM 2292 O O . LEU A 1 288 ? -28.769 -12.779 26.980 1.00 81.75 288 LEU A O 1
ATOM 2296 N N . SER A 1 289 ? -27.018 -13.458 25.770 1.00 82.19 289 SER A N 1
ATOM 2297 C CA . SER A 1 289 ? -27.007 -14.800 26.366 1.00 82.19 289 SER A CA 1
ATOM 2298 C C . SER A 1 289 ? -26.479 -14.770 27.809 1.00 82.19 289 SER A C 1
ATOM 2300 O O . SER A 1 289 ? -25.708 -13.884 28.177 1.00 82.19 289 SER A O 1
ATOM 2302 N N . SER A 1 290 ? -26.825 -15.768 28.630 1.00 82.06 290 SER A N 1
ATOM 2303 C CA . SER A 1 290 ? -26.417 -15.824 30.047 1.00 82.06 290 SER A CA 1
ATOM 2304 C C . SER A 1 290 ? -24.900 -15.727 30.254 1.00 82.06 290 SER A C 1
ATOM 2306 O O . SER A 1 290 ? -24.448 -15.039 31.167 1.00 82.06 290 SER A O 1
ATOM 2308 N N . ASN A 1 291 ? -24.100 -16.345 29.376 1.00 81.81 291 ASN A N 1
ATOM 2309 C CA . ASN A 1 291 ? -22.637 -16.234 29.436 1.00 81.81 291 ASN A CA 1
ATOM 2310 C C . ASN A 1 291 ? -22.163 -14.790 29.193 1.00 81.81 291 ASN A C 1
ATOM 2312 O O . ASN A 1 291 ? -21.277 -14.305 29.890 1.00 81.81 291 ASN A O 1
ATOM 2316 N N . GLN A 1 292 ? -22.786 -14.081 28.250 1.00 83.50 292 GLN A N 1
ATOM 2317 C CA . GLN A 1 292 ? -22.456 -12.691 27.920 1.00 83.50 292 GLN A CA 1
ATOM 2318 C C . GLN A 1 292 ? -22.884 -11.720 29.015 1.00 83.50 292 GLN A C 1
ATOM 2320 O O . GLN A 1 292 ? -22.158 -10.774 29.308 1.00 83.50 292 GLN A O 1
ATOM 2325 N N . ILE A 1 293 ? -24.026 -11.980 29.658 1.00 85.44 293 ILE A N 1
ATOM 2326 C CA . ILE A 1 293 ? -24.458 -11.252 30.856 1.00 85.44 293 ILE A CA 1
ATOM 2327 C C . ILE A 1 293 ? -23.411 -11.410 31.967 1.00 85.44 293 ILE A C 1
ATOM 2329 O O . ILE A 1 293 ? -23.042 -10.419 32.596 1.00 85.44 293 ILE A O 1
ATOM 2333 N N . GLY A 1 294 ? -22.876 -12.622 32.157 1.00 85.62 294 GLY A N 1
ATOM 2334 C CA . GLY A 1 294 ? -21.773 -12.885 33.085 1.00 85.62 294 GLY A CA 1
ATOM 2335 C C . GLY A 1 294 ? -20.528 -12.045 32.780 1.00 85.62 294 GLY A C 1
ATOM 2336 O O . GLY A 1 294 ? -20.068 -11.295 33.641 1.00 85.62 294 GLY A O 1
ATOM 2337 N N . VAL A 1 295 ? -20.035 -12.089 31.537 1.00 87.38 295 VAL A N 1
ATOM 2338 C CA . VAL A 1 295 ? -18.851 -11.320 31.098 1.00 87.38 295 VAL A CA 1
ATOM 2339 C C . VAL A 1 295 ? -19.071 -9.806 31.227 1.00 87.38 295 VAL A C 1
ATOM 2341 O O . VAL A 1 295 ? -18.190 -9.078 31.689 1.00 87.38 295 VAL A O 1
ATOM 2344 N N . LEU A 1 296 ? -20.253 -9.313 30.850 1.00 88.25 296 LEU A N 1
ATOM 2345 C CA . LEU A 1 296 ? -20.619 -7.902 30.966 1.00 88.25 296 LEU A CA 1
ATOM 2346 C C . LEU A 1 296 ? -20.660 -7.448 32.429 1.00 88.25 296 LEU A C 1
ATOM 2348 O O . LEU A 1 296 ? -20.153 -6.371 32.749 1.00 88.25 296 LEU A O 1
ATOM 2352 N N . ARG A 1 297 ? -21.223 -8.268 33.324 1.00 89.25 297 ARG A N 1
ATOM 2353 C CA . ARG A 1 297 ? -21.259 -7.984 34.761 1.00 89.25 297 ARG A CA 1
ATOM 2354 C C . ARG A 1 297 ? -19.847 -7.903 35.339 1.00 89.25 297 ARG A C 1
ATOM 2356 O O . ARG A 1 297 ? -19.539 -6.925 36.016 1.00 89.25 297 ARG A O 1
ATOM 2363 N N . GLU A 1 298 ? -18.975 -8.860 35.023 1.00 89.44 298 GLU A N 1
ATOM 2364 C CA . GLU A 1 298 ? -17.571 -8.837 35.456 1.00 89.44 298 GLU A CA 1
ATOM 2365 C C . GLU A 1 298 ? -16.839 -7.576 34.969 1.00 89.44 298 GLU A C 1
ATOM 2367 O O . GLU A 1 298 ? -16.131 -6.918 35.738 1.00 89.44 298 GLU A O 1
ATOM 2372 N N . ALA A 1 299 ? -17.044 -7.188 33.707 1.00 89.00 299 ALA A N 1
ATOM 2373 C CA . ALA A 1 299 ? -16.459 -5.976 33.139 1.00 89.00 299 ALA A CA 1
ATOM 2374 C C . ALA A 1 299 ? -16.976 -4.694 33.826 1.00 89.00 299 ALA A C 1
ATOM 2376 O O . ALA A 1 299 ? -16.194 -3.779 34.125 1.00 89.00 299 ALA A O 1
ATOM 2377 N N . LEU A 1 300 ? -18.278 -4.625 34.116 1.00 90.81 300 LEU A N 1
ATOM 2378 C CA . LEU A 1 300 ? -18.910 -3.518 34.837 1.00 90.81 300 LEU A CA 1
ATOM 2379 C C . LEU A 1 300 ? -18.410 -3.405 36.280 1.00 90.81 300 LEU A C 1
ATOM 2381 O O . LEU A 1 300 ? -18.038 -2.316 36.717 1.00 90.81 300 LEU A O 1
ATOM 2385 N N . ASP A 1 301 ? -18.341 -4.516 37.010 1.00 89.50 301 ASP A N 1
ATOM 2386 C CA . ASP A 1 301 ? -17.863 -4.531 38.394 1.00 89.50 301 ASP A CA 1
ATOM 2387 C C . ASP A 1 301 ? -16.385 -4.145 38.492 1.00 89.50 301 ASP A C 1
ATOM 2389 O O . ASP A 1 301 ? -16.001 -3.375 39.380 1.00 89.50 301 ASP A O 1
ATOM 2393 N N . ARG A 1 302 ? -15.562 -4.604 37.542 1.00 91.44 302 ARG A N 1
ATOM 2394 C CA . ARG A 1 302 ? -14.151 -4.215 37.434 1.00 91.44 302 ARG A CA 1
ATOM 2395 C C . ARG A 1 302 ? -13.976 -2.715 37.196 1.00 91.44 302 ARG A C 1
ATOM 2397 O O . ARG A 1 302 ? -13.050 -2.113 37.737 1.00 91.44 302 ARG A O 1
ATOM 2404 N N . THR A 1 303 ? -14.822 -2.109 36.364 1.00 89.25 303 THR A N 1
ATOM 2405 C CA . THR A 1 303 ? -14.713 -0.684 35.997 1.00 89.25 303 THR A CA 1
ATOM 2406 C C . THR A 1 303 ? -15.434 0.255 36.972 1.00 89.25 303 THR A C 1
ATOM 2408 O O . THR A 1 303 ? -15.186 1.464 36.956 1.00 89.25 303 THR A O 1
ATOM 2411 N N . ALA A 1 304 ? -16.279 -0.276 37.862 1.00 89.38 304 ALA A N 1
ATOM 2412 C CA . ALA A 1 304 ? -16.993 0.485 38.881 1.00 89.38 304 ALA A CA 1
ATOM 2413 C C . ALA A 1 304 ? -16.049 1.018 39.977 1.00 89.38 304 ALA A C 1
ATOM 2415 O O . ALA A 1 304 ? -15.500 0.273 40.795 1.00 89.38 304 ALA A O 1
ATOM 2416 N N . LYS A 1 305 ? -15.929 2.346 40.062 1.00 87.56 305 LYS A N 1
ATOM 2417 C CA . LYS A 1 305 ? -15.051 3.051 41.011 1.00 87.56 305 LYS A CA 1
ATOM 2418 C C . LYS A 1 305 ? -15.655 3.227 42.410 1.00 87.56 305 LYS A C 1
ATOM 2420 O O . LYS A 1 305 ? -14.938 3.613 43.327 1.00 87.56 305 LYS A O 1
ATOM 2425 N N . GLY A 1 306 ? -16.951 2.964 42.601 1.00 88.12 306 GLY A N 1
ATOM 2426 C CA . GLY A 1 306 ? -17.631 3.198 43.880 1.00 88.12 306 GLY A CA 1
ATOM 2427 C C . GLY A 1 306 ? -18.888 2.356 44.106 1.00 88.12 306 GLY A C 1
ATOM 2428 O O . GLY A 1 306 ? -19.420 1.729 43.189 1.00 88.12 306 GLY A O 1
ATOM 2429 N N . SER A 1 307 ? -19.384 2.365 45.347 1.00 84.44 307 SER A N 1
ATOM 2430 C CA . SER A 1 307 ? -20.539 1.567 45.793 1.00 84.44 307 SER A CA 1
ATOM 2431 C C . SER A 1 307 ? -21.829 1.883 45.030 1.00 84.44 307 SER A C 1
ATOM 2433 O O . SER A 1 307 ? -22.583 0.968 44.714 1.00 84.44 307 SER A O 1
ATOM 2435 N N . ALA A 1 308 ? -22.053 3.149 44.668 1.00 87.88 308 ALA A N 1
ATOM 2436 C CA . ALA A 1 308 ? -23.219 3.566 43.889 1.00 87.88 308 ALA A CA 1
ATOM 2437 C C . ALA A 1 308 ? -23.239 2.957 42.476 1.00 87.88 308 ALA A C 1
ATOM 2439 O O . ALA A 1 308 ? -24.289 2.539 41.999 1.00 87.88 308 ALA A O 1
ATOM 2440 N N . GLN A 1 309 ? -22.082 2.860 41.811 1.00 90.06 309 GLN A N 1
ATOM 2441 C CA . GLN A 1 309 ? -21.978 2.225 40.493 1.00 90.06 309 GLN A CA 1
ATOM 2442 C C . GLN A 1 309 ? -22.228 0.719 40.588 1.00 90.06 309 GLN A C 1
ATOM 2444 O O . GLN A 1 309 ? -23.018 0.191 39.817 1.00 90.06 309 GLN A O 1
ATOM 2449 N N . ARG A 1 310 ? -21.660 0.045 41.595 1.00 87.38 310 ARG A N 1
ATOM 2450 C CA . ARG A 1 310 ? -21.921 -1.384 41.840 1.00 87.38 310 ARG A CA 1
ATOM 2451 C C . ARG A 1 310 ? -23.389 -1.667 42.166 1.00 87.38 310 ARG A C 1
ATOM 2453 O O . ARG A 1 310 ? -23.928 -2.682 41.741 1.00 87.38 310 ARG A O 1
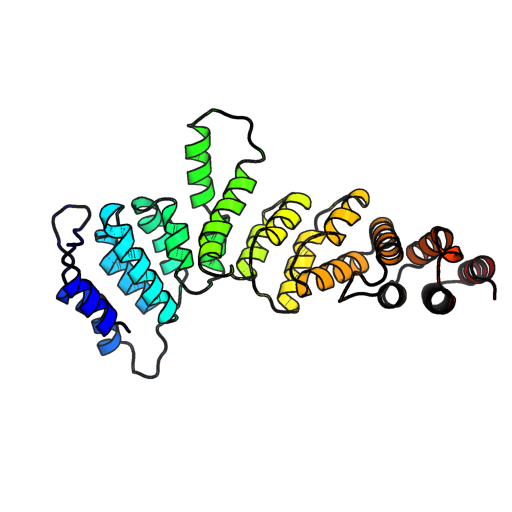ATOM 2460 N N . ALA A 1 311 ? -24.060 -0.765 42.885 1.00 87.56 311 ALA A N 1
ATOM 2461 C CA . ALA A 1 311 ? -25.498 -0.877 43.130 1.00 87.56 311 ALA A CA 1
ATOM 2462 C C . ALA A 1 311 ? -26.306 -0.810 41.822 1.00 87.56 311 ALA A C 1
ATOM 2464 O O . ALA A 1 311 ? -27.209 -1.621 41.633 1.00 87.56 311 ALA A O 1
ATOM 2465 N N . LYS A 1 312 ? -25.934 0.085 40.892 1.00 89.12 312 LYS A N 1
ATOM 2466 C CA . LYS A 1 312 ? -26.553 0.154 39.558 1.00 89.12 312 LYS A CA 1
ATOM 2467 C C . LYS A 1 312 ? -26.370 -1.140 38.761 1.00 89.12 312 LYS A C 1
ATOM 2469 O O . LYS A 1 312 ? -27.324 -1.592 38.141 1.00 89.12 312 LYS A O 1
ATOM 2474 N N . VAL A 1 313 ? -25.183 -1.752 38.805 1.00 87.88 313 VAL A N 1
ATOM 2475 C CA . VAL A 1 313 ? -24.917 -3.034 38.120 1.00 87.88 313 VAL A CA 1
ATOM 2476 C C . VAL A 1 313 ? -25.862 -4.125 38.620 1.00 87.88 313 VAL A C 1
ATOM 2478 O O . VAL A 1 313 ? -26.518 -4.772 37.813 1.00 87.88 313 VAL A O 1
ATOM 2481 N N . ARG A 1 314 ? -25.993 -4.280 39.945 1.00 86.44 314 ARG A N 1
ATOM 2482 C CA . ARG A 1 314 ? -26.888 -5.281 40.558 1.00 86.44 314 ARG A CA 1
ATOM 2483 C C . ARG A 1 314 ? -28.359 -5.053 40.229 1.00 86.44 314 ARG A C 1
ATOM 2485 O O . ARG A 1 314 ? -29.117 -6.009 40.135 1.00 86.44 314 ARG A O 1
ATOM 2492 N N . GLN A 1 315 ? -28.763 -3.791 40.105 1.00 86.56 315 GLN A N 1
ATOM 2493 C CA . GLN A 1 315 ? -30.133 -3.444 39.750 1.00 86.56 315 GLN A CA 1
ATOM 2494 C C . GLN A 1 315 ? -30.441 -3.785 38.287 1.00 86.56 315 GLN A C 1
ATOM 2496 O O . GLN A 1 315 ? -31.535 -4.256 37.998 1.00 86.56 315 GLN A O 1
ATOM 2501 N N . LEU A 1 316 ? -29.491 -3.537 37.383 1.00 85.00 316 LEU A N 1
ATOM 2502 C CA . LEU A 1 316 ? -29.672 -3.738 35.947 1.00 85.00 316 LEU A CA 1
ATOM 2503 C C . LEU A 1 316 ? -29.538 -5.210 35.539 1.00 85.00 316 LEU A C 1
ATOM 2505 O O . LEU A 1 316 ? -30.332 -5.709 34.754 1.00 85.00 316 LEU A O 1
ATOM 2509 N N . LEU A 1 317 ? -28.539 -5.905 36.080 1.00 84.06 317 LEU A N 1
ATOM 2510 C CA . LEU A 1 317 ? -28.252 -7.304 35.786 1.00 84.06 317 LEU A CA 1
ATOM 2511 C C . LEU A 1 317 ? -28.521 -8.111 37.057 1.00 84.06 317 LEU A C 1
ATOM 2513 O O . LEU A 1 317 ? -27.574 -8.439 37.770 1.00 84.06 317 LEU A O 1
ATOM 2517 N N . SER A 1 318 ? -29.789 -8.376 37.380 1.00 70.12 318 SER A N 1
ATOM 2518 C CA . SER A 1 318 ? -30.165 -9.242 38.513 1.00 70.12 318 SER A CA 1
ATOM 2519 C C . SER A 1 318 ? -29.921 -10.720 38.178 1.00 70.12 318 SER A C 1
ATOM 2521 O O . SER A 1 318 ? -29.866 -11.076 37.004 1.00 70.12 318 SER A O 1
ATOM 2523 N N . ASP A 1 319 ? -29.656 -11.536 39.203 1.00 56.97 319 ASP A N 1
ATOM 2524 C CA . ASP A 1 319 ? -29.417 -12.986 39.073 1.00 56.97 319 ASP A CA 1
ATOM 2525 C C . ASP A 1 319 ? -30.624 -13.748 38.510 1.00 56.97 319 ASP A C 1
ATOM 2527 O O . ASP A 1 319 ? -31.760 -13.459 38.955 1.00 56.97 319 ASP A O 1
#

Organism: NCBI:txid396013

Sequence (319 aa):
MISNFVENFEAQSAQVVDMKGERILDADLLKHTLLSPLERNYPSDKPLDQNYTQHVLIDLIHFAGEPSLGFFVELFRLLGDLHCEIGESTAALLMDDYFAEFGDAVGDLIGQLQPNPVLDAQWVYGDPLELVLAKKEEQKNEHFADPVFSSIVGRAKQINSYRPIHPKAIEKVLDHLDSPSHKIAFVETVDFNCSSDEAERIALRIVRADWPASQTRQVLEARVPTKVRSALFRQVMHQGRVERTLEMLRWLNDNRGAVGALSLDEALTRINSFTALFDFASDVHMDLSSNQIGVLREALDRTAKGSAQRAKVRQLLSD